Protein 6UUI (pdb70)

F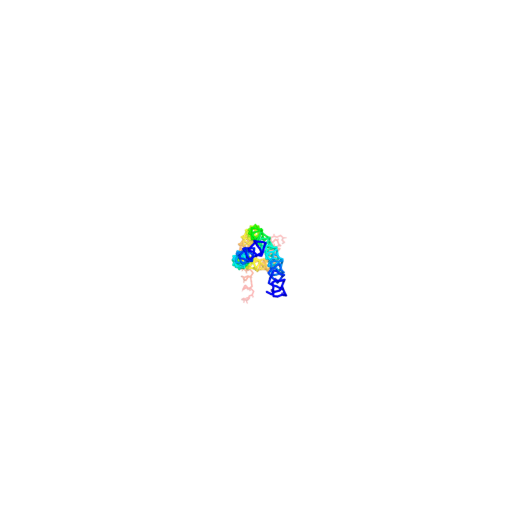oldseek 3Di:
DPVVVVVVVVVVVVVVVVVVVVVVVVVVVVVVVVVVVVVVVVVVVVVVVVVVVVVVVVVVVVVVVVVVVVVVVVVVVVVVVVVVVVVVVVVVVVVVVVVVVVVVVVD/DVVVVVVVVVVVVVVVVVVVVVVVVVVVVVVVVVVVVVVVVVVVVVVVVVVVVVVVVVVVVVVVVVVVVVVVVVVVVVVVVVVVVVVVVVVVVVVVVVVVVVCVVVPD

B-factor: mean 123.82, std 57.28, range [47.26, 423.84]

Sequence (215 aa):
TAGRHGDSVRNSKIEISELNRRVIQRLRSEIDNVKKQISNLQQSISDAEQRGENALKDAKNKLNDLEDALQQAKEDLARRLLRDYQELMNTKLALDLEIATYRTLLEGETEIDNNIEQISSYKSEITELRRNVQALEIELQSQLALKQSLEASLAETEGRYAVQLSQIQAQISALEEQLQQIRAETECQNTEYQQLLDIKIRLENEIQTYRSLLEGE

Radius of gyration: 46.13 Å; Cα contacts (8 Å, |Δi|>4): 96; chains: 2; bounding box: 26×118×119 Å

Solvent-accessible surface area: 15873 Å² total; per-residue (Å²): 136,92,55,186,58,47,100,38,26,133,78,16,96,103,54,21,65,99,26,58,112,36,16,122,165,24,136,68,79,10,62,62,4,104,125,78,12,63,100,30,94,111,48,23,60,49,6,69,104,132,11,93,72,36,20,118,85,12,118,91,112,23,80,100,25,78,94,30,20,93,92,8,86,83,50,29,59,146,21,86,162,69,54,137,99,12,61,101,45,40,94,56,24,42,126,59,54,52,71,112,158,85,131,117,118,70,192,145,136,121,97,95,43,82,98,73,45,64,53,34,148,72,77,15,64,108,24,131,160,44,19,116,59,12,85,114,67,30,124,61,26,65,62,84,40,114,60,25,74,51,40,37,65,124,5,87,34,118,22,60,101,77,47,66,109,12,94,62,76,10,72,59,26,75,110,80,9,112,106,26,123,46,83,21,111,74,41,62,72,79,51,93,93,12,43,82,75,31,77,149,15,67,86,68,26,108,72,138,144,54,95,151,145,49,192

Structure (mmCIF, N/CA/C/O backbone):
data_6UUI
#
_entry.id   6UUI
#
_cell.length_a   100.124
_cell.length_b   100.124
_cell.length_c   224.788
_cell.angle_alpha   90.000
_cell.angle_beta   90.000
_cell.angle_gamma   120.000
#
_symmetry.space_group_name_H-M   'P 61 2 2'
#
loop_
_entity.id
_entity.type
_entity.pdbx_description
1 polymer 'Keratin, type II cytoskeletal 1'
2 polymer 'Keratin, type I cytoskeletal 10'
3 non-polymer 'octyl beta-D-glucopyranoside'
4 non-polymer GLYCEROL
5 water water
#
loop_
_atom_site.group_PDB
_atom_site.id
_atom_site.type_symbol
_atom_site.label_atom_id
_atom_site.label_alt_id
_atom_site.label_comp_id
_atom_site.label_asym_id
_atom_site.label_entity_id
_atom_site.label_seq_id
_atom_site.pdbx_PDB_ins_code
_atom_site.Cartn_x
_atom_site.Cartn_y
_atom_site.Cartn_z
_atom_site.occupancy
_atom_site.B_iso_or_equiv
_atom_site.auth_seq_id
_atom_site.auth_comp_id
_atom_site.auth_asym_id
_atom_site.auth_atom_id
_atom_site.pdbx_PDB_model_num
ATOM 1 N N . THR A 1 14 ? -56.29344 76.57263 312.24667 1.000 200.34402 383 THR C N 1
ATOM 2 C CA . THR A 1 14 ? -57.42720 75.83818 312.79668 1.000 209.63321 383 THR C CA 1
ATOM 3 C C . THR A 1 14 ? -57.13589 74.33751 312.83809 1.000 218.65347 383 THR C C 1
ATOM 4 O O . THR A 1 14 ? -56.71901 73.74197 311.84060 1.000 219.25293 383 THR C O 1
ATOM 14 N N . ALA A 1 15 ? -57.37184 73.73718 314.00522 1.000 230.84116 384 ALA C N 1
ATOM 15 C CA . ALA A 1 15 ? -56.89933 72.38120 314.27486 1.000 239.74959 384 ALA C CA 1
ATOM 16 C C . ALA A 1 15 ? -57.37485 71.39210 313.21616 1.000 252.38812 384 ALA C C 1
ATOM 17 O O . ALA A 1 15 ? -56.56703 70.74795 312.52115 1.000 255.84504 384 ALA C O 1
ATOM 24 N N . GLY A 1 16 ? -58.69333 71.24419 313.09123 1.000 254.44160 385 GLY C N 1
ATOM 25 C CA . GLY A 1 16 ? -59.29112 70.27577 312.19304 1.000 265.00884 385 GLY C CA 1
ATOM 26 C C . GLY A 1 16 ? -58.65078 70.24579 310.81846 1.000 286.00710 385 GLY C C 1
ATOM 27 O O . GLY A 1 16 ? -58.17929 69.19670 310.36302 1.000 286.55389 385 GLY C O 1
ATOM 31 N N . ARG A 1 17 ? -58.61746 71.40620 310.15381 1.000 303.17402 386 ARG C N 1
ATOM 32 C CA . ARG A 1 17 ? -58.06606 71.48499 308.80248 1.000 320.09996 386 ARG C CA 1
ATOM 33 C C . ARG A 1 17 ? -56.64107 70.94398 308.73220 1.000 340.44627 386 ARG C C 1
ATOM 34 O O . ARG A 1 17 ? -56.24793 70.35083 307.71682 1.000 376.44627 386 ARG C O 1
ATOM 55 N N . HIS A 1 18 ? -55.85167 71.14067 309.79060 1.000 304.22990 387 HIS C N 1
ATOM 56 C CA . HIS A 1 18 ? -54.45831 70.70648 309.77725 1.000 291.19513 387 HIS C CA 1
ATOM 57 C C . HIS A 1 18 ? -54.33756 69.20110 309.96764 1.000 292.90324 387 HIS C C 1
ATOM 58 O O . HIS A 1 18 ? -53.65257 68.51840 309.18859 1.000 288.15468 387 HIS C O 1
ATOM 72 N N . GLY A 1 19 ? -54.97425 68.66889 311.01382 1.000 228.77966 388 GLY C N 1
ATOM 73 C CA . GLY A 1 19 ? -55.07594 67.22299 311.12738 1.000 231.38119 388 GLY C CA 1
ATOM 74 C C . GLY A 1 19 ? -55.49837 66.58219 309.81829 1.000 237.07432 388 GLY C C 1
ATOM 75 O O . GLY A 1 19 ? -54.97438 65.53446 309.42194 1.000 224.32948 388 GLY C O 1
ATOM 79 N N . ASP A 1 20 ? -56.43659 67.22515 309.11413 1.000 281.61291 389 ASP C N 1
ATOM 80 C CA . ASP A 1 20 ? -56.92872 66.69731 307.84440 1.000 283.64151 389 ASP C CA 1
ATOM 81 C C . ASP A 1 20 ? -55.85798 66.75187 306.75635 1.000 266.86549 389 ASP C C 1
ATOM 82 O O . ASP A 1 20 ? -55.69346 65.78932 305.99740 1.000 271.64207 389 ASP C O 1
ATOM 91 N N . SER A 1 21 ? -55.13418 67.87138 306.64339 1.000 231.65041 390 SER C N 1
ATOM 92 C CA . SER A 1 21 ? -54.08841 67.96935 305.62531 1.000 206.63616 390 SER C CA 1
ATOM 93 C C . SER A 1 21 ? -53.02100 66.89838 305.83048 1.000 195.51365 390 SER C C 1
ATOM 94 O O . SER A 1 21 ? -52.72754 66.10918 304.91880 1.000 196.13340 390 SER C O 1
ATOM 102 N N . VAL A 1 22 ? -52.41813 66.85819 307.02403 1.000 193.13978 391 VAL C N 1
ATOM 103 C CA . VAL A 1 22 ? -51.40635 65.83562 307.28908 1.000 178.87512 391 VAL C CA 1
ATOM 104 C C . VAL A 1 22 ? -51.96555 64.44976 306.99785 1.000 185.32905 391 VAL C C 1
ATOM 105 O O . VAL A 1 22 ? -51.32030 63.62904 306.32941 1.000 188.94893 391 VAL C O 1
ATOM 118 N N . ARG A 1 23 ? -53.18244 64.17017 307.47357 1.000 196.39065 392 ARG C N 1
ATOM 119 C CA . ARG A 1 23 ? -53.70672 62.81179 307.37373 1.000 202.87562 392 ARG C CA 1
ATOM 120 C C . ARG A 1 23 ? -53.93007 62.40650 305.91930 1.000 177.05188 392 ARG C C 1
ATOM 121 O O . ARG A 1 23 ? -53.47174 61.34146 305.48341 1.000 167.95053 392 ARG C O 1
ATOM 142 N N . ASN A 1 24 ? -54.61971 63.24729 305.14320 1.000 183.29672 393 ASN C N 1
ATOM 143 C CA . ASN A 1 24 ? -54.89606 62.88270 303.75739 1.000 183.47571 393 ASN C CA 1
ATOM 144 C C . ASN A 1 24 ? -53.61545 62.81203 302.93179 1.000 166.09612 393 ASN C C 1
ATOM 145 O O . ASN A 1 24 ? -53.54144 62.03235 301.97330 1.000 156.23502 393 ASN C O 1
ATOM 156 N N . SER A 1 25 ? -52.59822 63.60487 303.27934 1.000 150.73330 394 SER C N 1
ATOM 157 C CA . SER A 1 25 ? -51.31079 63.45701 302.60517 1.000 117.62075 394 SER C CA 1
ATOM 158 C C . SER A 1 25 ? -50.68748 62.09866 302.91270 1.000 132.86151 394 SER C C 1
ATOM 159 O O . SER A 1 25 ? -50.26720 61.37251 302.00060 1.000 123.45598 394 SER C O 1
ATOM 167 N N . LYS A 1 26 ? -50.61178 61.73846 304.19647 1.000 113.21018 395 LYS C N 1
ATOM 168 C CA . LYS A 1 26 ? -50.06898 60.43377 304.56730 1.000 113.55065 395 LYS C CA 1
ATOM 169 C C . LYS A 1 26 ? -50.79010 59.30200 303.84096 1.000 126.37346 395 LYS C C 1
ATOM 170 O O . LYS A 1 26 ? -50.14841 58.38229 303.30784 1.000 102.23015 395 LYS C O 1
ATOM 189 N N . ILE A 1 27 ? -52.12464 59.35601 303.79194 1.000 127.92776 396 ILE C N 1
ATOM 190 C CA . ILE A 1 27 ? -52.87615 58.26514 303.17763 1.000 134.47235 396 ILE C CA 1
ATOM 191 C C . ILE A 1 27 ? -52.64396 58.24522 301.66975 1.000 120.49199 396 ILE C C 1
ATOM 192 O O . ILE A 1 27 ? -52.49875 57.17414 301.06484 1.000 109.69896 396 ILE C O 1
ATOM 208 N N . GLU A 1 28 ? -52.58123 59.42337 301.03849 1.000 118.93014 397 GLU C N 1
ATOM 209 C CA . GLU A 1 28 ? -52.22408 59.47002 299.62376 1.000 115.76131 397 GLU C CA 1
ATOM 210 C C . GLU A 1 28 ? -50.87563 58.80263 299.38241 1.000 110.07631 397 GLU C C 1
ATOM 211 O O . GLU A 1 28 ? -50.68142 58.11658 298.37067 1.000 98.63839 397 GLU C O 1
ATOM 223 N N . ILE A 1 29 ? -49.93091 58.98727 300.30837 1.000 92.36842 398 ILE C N 1
ATOM 224 C CA . ILE A 1 29 ? -48.61040 58.38391 300.16032 1.000 86.92546 398 ILE C CA 1
ATOM 225 C C . ILE A 1 29 ? -48.69770 56.86326 300.25531 1.000 92.80766 398 ILE C C 1
ATOM 226 O O . ILE A 1 29 ? -48.12706 56.14599 299.42383 1.000 85.96316 398 ILE C O 1
ATOM 242 N N . SER A 1 30 ? -49.40033 56.34405 301.26619 1.000 92.42243 399 SER C N 1
ATOM 243 C CA . SER A 1 30 ? -49.61194 54.89793 301.33280 1.000 94.58239 399 SER C CA 1
ATOM 244 C C . SER A 1 30 ? -50.18639 54.37488 300.01976 1.000 95.11492 399 SER C C 1
ATOM 245 O O . SER A 1 30 ? -49.65802 53.42093 299.42157 1.000 112.69803 399 SER C O 1
ATOM 253 N N . GLU A 1 31 ? -51.27270 54.99560 299.55796 1.000 112.75454 400 GLU C N 1
ATOM 254 C CA . GLU A 1 31 ? -51.88508 54.60723 298.29368 1.000 112.24851 400 GLU C CA 1
ATOM 255 C C . GLU A 1 31 ? -50.83598 54.52519 297.19220 1.000 116.93044 400 GLU C C 1
ATOM 256 O O . GLU A 1 31 ? -50.65010 53.47684 296.56799 1.000 101.77159 400 GLU C O 1
ATOM 268 N N . LEU A 1 32 ? -50.11517 55.62412 296.96087 1.000 101.36598 401 LEU C N 1
ATOM 269 C CA . LEU A 1 32 ? -49.12025 55.64118 295.89388 1.000 92.24952 401 LEU C CA 1
ATOM 270 C C . LEU A 1 32 ? -48.11495 54.50460 296.04166 1.000 92.29886 401 LEU C C 1
ATOM 271 O O . LEU A 1 32 ? -47.70986 53.88871 295.04710 1.000 75.54134 401 LEU C O 1
ATOM 287 N N . ASN A 1 33 ? -47.70301 54.20329 297.27579 1.000 88.24252 402 ASN C N 1
ATOM 288 C CA . ASN A 1 33 ? -46.68164 53.17994 297.45831 1.000 79.32458 402 ASN C CA 1
ATOM 289 C C . ASN A 1 33 ? -47.19825 51.79245 297.09575 1.000 90.70551 402 ASN C C 1
ATOM 290 O O . ASN A 1 33 ? -46.43788 50.98194 296.55519 1.000 72.17020 402 ASN C O 1
ATOM 301 N N A ARG A 1 34 ? -48.47317 51.49675 297.38083 0.469 83.49502 403 ARG C N 1
ATOM 302 N N B ARG A 1 34 ? -48.46677 51.49024 297.37358 0.531 83.33681 403 ARG C N 1
ATOM 303 C CA A ARG A 1 34 ? -48.98445 50.17993 296.99957 0.469 93.37118 403 ARG C CA 1
ATOM 304 C CA B ARG A 1 34 ? -48.98544 50.17999 296.99268 0.531 93.95838 403 ARG C CA 1
ATOM 305 C C A ARG A 1 34 ? -49.07259 50.03398 295.47882 0.469 99.92509 403 ARG C C 1
ATOM 306 C C B ARG A 1 34 ? -49.07783 50.03361 295.47792 0.531 100.95318 403 ARG C C 1
ATOM 307 O O A ARG A 1 34 ? -48.78472 48.95782 294.93799 0.469 98.08148 403 ARG C O 1
ATOM 308 O O B ARG A 1 34 ? -48.78877 48.95489 294.94393 0.531 98.76607 403 ARG C O 1
ATOM 347 N N . VAL A 1 35 ? -49.45479 51.10096 294.76799 1.000 95.90539 404 VAL C N 1
ATOM 348 C CA . VAL A 1 35 ? -49.56563 51.00438 293.31170 1.000 81.35728 404 VAL C CA 1
ATOM 349 C C . VAL A 1 35 ? -48.18530 50.93557 292.67235 1.000 88.37357 404 VAL C C 1
ATOM 350 O O . VAL A 1 35 ? -48.01493 50.30909 291.62024 1.000 69.75562 404 VAL C O 1
ATOM 362 N N . ILE A 1 36 ? -47.18417 51.58987 293.26447 1.000 71.49524 405 ILE C N 1
ATOM 363 C CA . ILE A 1 36 ? -45.81593 51.39997 292.78672 1.000 72.33957 405 ILE C CA 1
ATOM 364 C C . ILE A 1 36 ? -45.43041 49.92784 292.87200 1.000 93.84896 405 ILE C C 1
ATOM 365 O O . ILE A 1 36 ? -44.84708 49.36312 291.93518 1.000 63.39206 405 ILE C O 1
ATOM 381 N N . GLN A 1 37 ? -45.76619 49.27666 293.98771 1.000 69.35126 406 GLN C N 1
ATOM 382 C CA . GLN A 1 37 ? -45.44639 47.86264 294.14066 1.000 61.75394 406 GLN C CA 1
ATOM 383 C C . GLN A 1 37 ? -46.18219 47.02629 293.10548 1.000 74.18730 406 GLN C C 1
ATOM 384 O O . GLN A 1 37 ? -45.58841 46.14905 292.46545 1.000 81.57135 406 GLN C O 1
ATOM 398 N N . ARG A 1 38 ? -47.47489 47.29319 292.91590 1.000 64.40151 407 ARG C N 1
ATOM 399 C CA . ARG A 1 38 ? -48.23592 46.56429 291.90722 1.000 88.47072 407 ARG C CA 1
ATOM 400 C C . ARG A 1 38 ? -47.59137 46.70599 290.53160 1.000 87.80294 407 ARG C C 1
ATOM 401 O O . ARG A 1 38 ? -47.37574 45.71344 289.82190 1.000 72.79079 407 ARG C O 1
ATOM 422 N N . LEU A 1 39 ? -47.24602 47.93879 290.15327 1.000 70.72742 408 LEU C N 1
ATOM 423 C CA . LEU A 1 39 ? -46.65695 48.17636 288.84056 1.000 74.39512 408 LEU C CA 1
ATOM 424 C C . LEU A 1 39 ? -45.35001 47.40990 288.68263 1.000 83.14010 408 LEU C C 1
ATOM 425 O O . LEU A 1 39 ? -45.15455 46.69574 287.69415 1.000 68.80929 408 LEU C O 1
ATOM 441 N N . ARG A 1 40 ? -44.43828 47.54585 289.64855 1.000 65.73380 409 ARG C N 1
ATOM 442 C CA . ARG A 1 40 ? -43.17338 46.82016 289.56359 1.000 59.56222 409 ARG C CA 1
ATOM 443 C C . ARG A 1 40 ? -43.40455 45.31916 289.43980 1.000 89.02966 409 ARG C C 1
ATOM 444 O O . ARG A 1 40 ? -42.70407 44.63117 288.68283 1.000 68.34342 409 ARG C O 1
ATOM 465 N N . SER A 1 41 ? -44.39291 44.79255 290.16611 1.000 56.43857 410 SER C N 1
ATOM 466 C CA . SER A 1 41 ? -44.70592 43.37333 290.04754 1.000 65.09020 410 SER C CA 1
ATOM 467 C C . SER A 1 41 ? -45.11981 43.02427 288.62184 1.000 72.32724 410 SER C C 1
ATOM 468 O O . SER A 1 41 ? -44.66933 42.01554 288.06568 1.000 70.08597 410 SER C O 1
ATOM 476 N N . GLU A 1 42 ? -45.95789 43.86029 288.00195 1.000 68.31592 411 GLU C N 1
ATOM 477 C CA . GLU A 1 42 ? -46.44364 43.53030 286.66382 1.000 70.06549 411 GLU C CA 1
ATOM 478 C C . GLU A 1 42 ? -45.33602 43.65676 285.62256 1.000 82.89408 411 GLU C C 1
ATOM 479 O O . GLU A 1 42 ? -45.27334 42.86389 284.67403 1.000 72.70378 411 GLU C O 1
ATOM 491 N N . ILE A 1 43 ? -44.45497 44.64651 285.77721 1.000 55.92713 412 ILE C N 1
ATOM 492 C CA . ILE A 1 43 ? -43.28409 44.73368 284.90887 1.000 64.34672 412 ILE C CA 1
ATOM 493 C C . ILE A 1 43 ? -42.45158 43.46433 285.02757 1.000 97.14336 412 ILE C C 1
ATOM 494 O O . ILE A 1 43 ? -41.97839 42.91468 284.02336 1.000 71.17678 412 ILE C O 1
ATOM 510 N N . ASP A 1 44 ? -42.27020 42.97088 286.25608 1.000 64.08571 413 ASP C N 1
ATOM 511 C CA . ASP A 1 44 ? -41.58887 41.69373 286.44155 1.000 80.86428 413 ASP C CA 1
ATOM 512 C C . ASP A 1 44 ? -42.29407 40.58985 285.65914 1.000 69.09398 413 ASP C C 1
ATOM 513 O O . ASP A 1 44 ? -41.65286 39.82357 284.92684 1.000 79.56055 413 ASP C O 1
ATOM 522 N N . ASN A 1 45 ? -43.62222 40.50710 285.78836 1.000 79.98135 414 ASN C N 1
ATOM 523 C CA . ASN A 1 45 ? -44.39437 39.54892 285.00242 1.000 106.48027 414 ASN C CA 1
ATOM 524 C C . ASN A 1 45 ? -44.00677 39.62090 283.53034 1.000 80.58027 414 ASN C C 1
ATOM 525 O O . ASN A 1 45 ? -43.52596 38.64288 282.94679 1.000 90.65582 414 ASN C O 1
ATOM 536 N N . VAL A 1 46 ? -44.19306 40.79171 282.91835 1.000 89.60408 415 VAL C N 1
ATOM 537 C CA . VAL A 1 46 ? -43.97768 40.92231 281.48077 1.000 76.27928 415 VAL C CA 1
ATOM 538 C C . VAL A 1 46 ? -42.55235 40.53541 281.11190 1.000 89.39509 415 VAL C C 1
ATOM 539 O O . VAL A 1 46 ? -42.30915 39.97324 280.03841 1.000 69.04571 415 VAL C O 1
ATOM 552 N N . LYS A 1 47 ? -41.58703 40.83343 281.98379 1.000 74.79308 416 LYS C N 1
ATOM 553 C CA . LYS A 1 47 ? -40.20925 40.44533 281.69596 1.000 78.31959 416 LYS C CA 1
ATOM 554 C C . LYS A 1 47 ? -40.05814 38.92990 281.67756 1.000 82.76225 416 LYS C C 1
ATOM 555 O O . LYS A 1 47 ? -39.34130 38.37793 280.83226 1.000 69.84890 416 LYS C O 1
ATOM 574 N N . LYS A 1 48 ? -40.72616 38.23565 282.60265 1.000 75.34004 417 LYS C N 1
ATOM 575 C CA . LYS A 1 48 ? -40.67237 36.77680 282.59003 1.000 80.17487 417 LYS C CA 1
ATOM 576 C C . LYS A 1 48 ? -41.34359 36.21514 281.34197 1.000 80.85631 417 LYS C C 1
ATOM 577 O O . LYS A 1 48 ? -40.80613 35.30404 280.69744 1.000 92.33362 417 LYS C O 1
ATOM 596 N N . GLN A 1 49 ? -42.51134 36.75440 280.97802 1.000 84.65640 418 GLN C N 1
ATOM 597 C CA . GLN A 1 49 ? -43.14886 36.35862 279.72527 1.000 83.61901 418 GLN C CA 1
ATOM 598 C C . GLN A 1 49 ? -42.18494 36.52204 278.55728 1.000 85.92718 418 GLN C C 1
ATOM 599 O O . GLN A 1 49 ? -42.01774 35.61065 277.74136 1.000 76.30232 418 GLN C O 1
ATOM 613 N N . ILE A 1 50 ? -41.53847 37.68600 278.46821 1.000 74.61037 419 ILE C N 1
ATOM 614 C CA . ILE A 1 50 ? -40.56449 37.94514 277.40946 1.000 77.70984 419 ILE C CA 1
ATOM 615 C C . ILE A 1 50 ? -39.49943 36.85733 277.38789 1.000 92.36958 419 ILE C C 1
ATOM 616 O O . ILE A 1 50 ? -39.20066 36.27232 276.33968 1.000 83.04398 419 ILE C O 1
ATOM 632 N N . SER A 1 51 ? -38.89671 36.58527 278.54608 1.000 72.05309 420 SER C N 1
ATOM 633 C CA . SER A 1 51 ? -37.89444 35.52856 278.63355 1.000 88.24245 420 SER C CA 1
ATOM 634 C C . SER A 1 51 ? -38.42150 34.23217 278.02281 1.000 72.34590 420 SER C C 1
ATOM 635 O O . SER A 1 51 ? -37.79450 33.64310 277.12826 1.000 92.76835 420 SER C O 1
ATOM 643 N N . ASN A 1 52 ? -39.59846 33.79473 278.47764 1.000 78.85845 421 ASN C N 1
ATOM 644 C CA . ASN A 1 52 ? -40.20923 32.58530 277.93295 1.000 95.18222 421 ASN C CA 1
ATOM 645 C C . ASN A 1 52 ? -40.33666 32.66854 276.41683 1.000 85.28979 421 ASN C C 1
ATOM 646 O O . ASN A 1 52 ? -40.08396 31.69071 275.70700 1.000 80.30890 421 ASN C O 1
ATOM 657 N N . LEU A 1 53 ? -40.73922 33.83129 275.90467 1.000 87.96922 422 LEU C N 1
ATOM 658 C CA . LEU A 1 53 ? -40.93146 33.98767 274.46723 1.000 82.43504 422 LEU C CA 1
ATOM 659 C C . LEU A 1 53 ? -39.62361 33.78617 273.71587 1.000 98.69356 422 LEU C C 1
ATOM 660 O O . LEU A 1 53 ? -39.58303 33.08383 272.70245 1.000 84.39259 422 LEU C O 1
ATOM 676 N N . GLN A 1 54 ? -38.54419 34.40574 274.19114 1.000 77.86219 423 GLN C N 1
ATOM 677 C CA . GLN A 1 54 ? -37.25007 34.2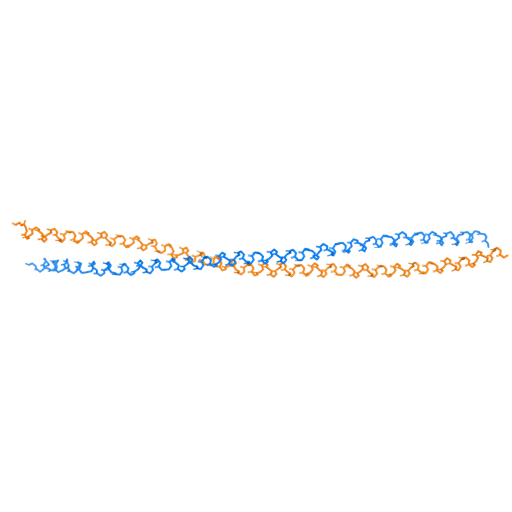2913 273.53913 1.000 97.96598 423 GLN C CA 1
ATOM 678 C C . GLN A 1 54 ? -36.84539 32.75948 273.52212 1.000 96.22381 423 GLN C C 1
ATOM 679 O O . GLN A 1 54 ? -36.44865 32.21534 272.47630 1.000 94.47456 423 GLN C O 1
ATOM 693 N N . GLN A 1 55 ? -36.96343 32.08830 274.67273 1.000 83.70617 424 GLN C N 1
ATOM 694 C CA . GLN A 1 55 ? -36.65569 30.66192 274.70856 1.000 91.00037 424 GLN C CA 1
ATOM 695 C C . GLN A 1 55 ? -37.51096 29.89197 273.70663 1.000 89.21652 424 GLN C C 1
ATOM 696 O O . GLN A 1 55 ? -37.01818 28.98883 273.01959 1.000 87.99545 424 GLN C O 1
ATOM 710 N N . SER A 1 56 ? -38.79356 30.24975 273.59638 1.000 92.67535 425 SER C N 1
ATOM 711 C CA . SER A 1 56 ? -39.68785 29.57026 272.66528 1.000 95.37397 425 SER C CA 1
ATOM 712 C C . SER A 1 56 ? -39.29613 29.83203 271.21685 1.000 94.49623 425 SER C C 1
ATOM 713 O O . SER A 1 56 ? -39.50282 28.97073 270.35493 1.000 90.26117 425 SER C O 1
ATOM 721 N N . ILE A 1 57 ? -38.74197 31.01007 270.92804 1.000 84.73866 426 ILE C N 1
ATOM 722 C CA . ILE A 1 57 ? -38.25528 31.29834 269.58097 1.000 74.58385 426 ILE C CA 1
ATOM 723 C C . ILE A 1 57 ? -37.09880 30.37037 269.24211 1.000 94.91362 426 ILE C C 1
ATOM 724 O O . ILE A 1 57 ? -37.13412 29.63683 268.24525 1.000 90.78278 426 ILE C O 1
ATOM 740 N N . SER A 1 58 ? -36.05936 30.37214 270.08254 1.000 79.09536 427 SER C N 1
ATOM 741 C CA . SER A 1 58 ? -34.92199 29.49889 269.80742 1.000 96.81169 427 SER C CA 1
ATOM 742 C C . SER A 1 58 ? -35.37581 28.04789 269.67242 1.000 79.64597 427 SER C C 1
ATOM 743 O O . SER A 1 58 ? -34.98664 27.34480 268.72653 1.000 87.34714 427 SER C O 1
ATOM 751 N N . ASP A 1 59 ? -36.22981 27.59484 270.59303 1.000 71.49556 428 ASP C N 1
ATOM 752 C CA . ASP A 1 59 ? -36.79187 26.25142 270.50522 1.000 74.29538 428 ASP C CA 1
ATOM 753 C C . ASP A 1 59 ? -37.42623 26.00651 269.14106 1.000 95.16837 428 ASP C C 1
ATOM 754 O O . ASP A 1 59 ? -37.12128 25.01500 268.46756 1.000 92.70872 428 ASP C O 1
ATOM 763 N N . ALA A 1 60 ? -38.32428 26.90088 268.72199 1.000 82.23773 429 ALA C N 1
ATOM 764 C CA . ALA A 1 60 ? -38.98458 26.73535 267.43242 1.000 83.64171 429 ALA C CA 1
ATOM 765 C C . ALA A 1 60 ? -37.96490 26.62624 266.30884 1.000 90.09188 429 ALA C C 1
ATOM 766 O O . ALA A 1 60 ? -38.17024 25.88129 265.34252 1.000 95.50771 429 ALA C O 1
ATOM 773 N N . GLU A 1 61 ? -36.85185 27.35235 266.42279 1.000 77.08239 430 GLU C N 1
ATOM 774 C CA . GLU A 1 61 ? -35.81467 27.27532 265.40032 1.000 82.49525 430 GLU C CA 1
ATOM 775 C C . GLU A 1 61 ? -35.21133 25.87583 265.33802 1.000 94.42105 430 GLU C C 1
ATOM 776 O O . GLU A 1 61 ? -35.17861 25.24837 264.27190 1.000 93.20895 430 GLU C O 1
ATOM 788 N N . GLN A 1 62 ? -34.72871 25.36316 266.47526 1.000 90.14268 431 GLN C N 1
ATOM 789 C CA . GLN A 1 62 ? -34.08742 24.04913 266.44507 1.000 105.93066 431 GLN C CA 1
ATOM 790 C C . GLN A 1 62 ? -35.06597 22.97420 265.98288 1.000 93.81820 431 GLN C C 1
ATOM 791 O O . GLN A 1 62 ? -34.70460 22.09167 265.19154 1.000 92.48004 431 GLN C O 1
ATOM 805 N N . ARG A 1 63 ? -36.32039 23.05487 266.43400 1.000 91.85050 432 ARG C N 1
ATOM 806 C CA . ARG A 1 63 ? -37.33863 22.11444 265.98184 1.000 93.07496 432 ARG C CA 1
ATOM 807 C C . ARG A 1 63 ? -37.49222 22.17524 264.46881 1.000 90.94803 432 ARG C C 1
ATOM 808 O O . ARG A 1 63 ? -37.43075 21.14980 263.77875 1.000 81.48083 432 ARG C O 1
ATOM 829 N N . GLY A 1 64 ? -37.68930 23.38137 263.93424 1.000 78.84206 433 GLY C N 1
ATOM 830 C CA . GLY A 1 64 ? -37.86913 23.51828 262.49811 1.000 76.19545 433 GLY C CA 1
ATOM 831 C C . GLY A 1 64 ? -36.70615 22.94830 261.71511 1.000 89.68120 433 GLY C C 1
ATOM 832 O O . GLY A 1 64 ? -36.89494 22.20215 260.74875 1.000 87.74071 433 GLY C O 1
ATOM 836 N N . GLU A 1 65 ? -35.47840 23.27609 262.12528 1.000 86.36273 434 GLU C N 1
ATOM 837 C CA . GLU A 1 65 ? -34.30531 22.77301 261.41914 1.000 88.81468 434 GLU C CA 1
ATOM 838 C C . GLU A 1 65 ? -34.25559 21.25013 261.43856 1.000 96.17552 434 GLU C C 1
ATOM 839 O O . GLU A 1 65 ? -33.99580 20.61682 260.40659 1.000 86.07220 434 GLU C O 1
ATOM 851 N N . ASN A 1 66 ? -34.49161 20.64047 262.60451 1.000 75.69316 435 ASN C N 1
ATOM 852 C CA . ASN A 1 66 ? -34.54324 19.18251 262.66249 1.000 85.25817 435 ASN C CA 1
ATOM 853 C C . ASN A 1 66 ? -35.57377 18.63252 261.68380 1.000 83.16953 435 ASN C C 1
ATOM 854 O O . ASN A 1 66 ? -35.30891 17.65628 260.96884 1.000 88.03733 435 ASN C O 1
ATOM 865 N N . ALA A 1 67 ? -36.75780 19.24814 261.63703 1.000 80.13455 436 ALA C N 1
ATOM 866 C CA . ALA A 1 67 ? -37.78698 18.79379 260.70893 1.000 87.80132 436 ALA C CA 1
ATOM 867 C C . ALA A 1 67 ? -37.29403 18.86437 259.26735 1.000 86.35694 436 ALA C C 1
ATOM 868 O O . ALA A 1 67 ? -37.42503 17.89795 258.50547 1.000 91.01862 436 ALA C O 1
ATOM 875 N N . LEU A 1 68 ? -36.70961 20.00134 258.87871 1.000 86.70588 437 LEU C N 1
ATOM 876 C CA . LEU A 1 68 ? -36.17980 20.13890 257.52663 1.000 91.17197 437 LEU C CA 1
ATOM 877 C C . LEU A 1 68 ? -35.18591 19.02934 257.21827 1.000 107.99929 437 LEU C C 1
ATOM 878 O O . LEU A 1 68 ? -35.24563 18.40432 256.15608 1.000 89.34270 437 LEU C O 1
ATOM 894 N N . LYS A 1 69 ? -34.25874 18.77106 258.14097 1.000 81.22523 438 LYS C N 1
ATOM 895 C CA . LYS A 1 69 ? -33.24290 17.75325 257.89429 1.000 104.15816 438 LYS C CA 1
ATOM 896 C C . LYS A 1 69 ? -33.88313 16.38349 257.68197 1.000 105.98652 438 LYS C C 1
ATOM 897 O O . LYS A 1 69 ? -33.59283 15.69558 256.69329 1.000 97.40619 438 LYS C O 1
ATOM 916 N N . ASP A 1 70 ? -34.77791 15.98117 258.58860 1.000 82.82409 439 ASP C N 1
ATOM 917 C CA . ASP A 1 70 ? -35.45445 14.69407 258.43751 1.000 84.19010 439 ASP C CA 1
ATOM 918 C C . ASP A 1 70 ? -36.16015 14.59516 257.08835 1.000 84.33642 439 ASP C C 1
ATOM 919 O O . ASP A 1 70 ? -36.02529 13.59349 256.37088 1.000 94.23194 439 ASP C O 1
ATOM 928 N N . ALA A 1 71 ? -36.92167 15.63108 256.72526 1.000 81.24097 440 ALA C N 1
ATOM 929 C CA . ALA A 1 71 ? -37.66426 15.59795 255.46992 1.000 84.28788 440 ALA C CA 1
ATOM 930 C C . ALA A 1 71 ? -36.72395 15.49711 254.27408 1.000 90.01212 440 ALA C C 1
ATOM 931 O O . ALA A 1 71 ? -37.00089 14.76212 253.31910 1.000 92.21249 440 ALA C O 1
ATOM 938 N N . LYS A 1 72 ? -35.60374 16.22498 254.30749 1.000 82.35644 441 LYS C N 1
ATOM 939 C CA . LYS A 1 72 ? -34.64597 16.15888 253.20764 1.000 100.50894 441 LYS C CA 1
ATOM 940 C C . LYS A 1 72 ? -34.06028 14.76167 253.07135 1.000 106.66130 441 LYS C C 1
ATOM 941 O O . LYS A 1 72 ? -33.88778 14.26204 251.95411 1.000 93.99589 441 LYS C O 1
ATOM 960 N N . ASN A 1 73 ? -33.72636 14.11947 254.19374 1.000 94.45261 442 ASN C N 1
ATOM 961 C CA . ASN A 1 73 ? -33.25699 12.73912 254.12422 1.000 89.17979 442 ASN C CA 1
ATOM 962 C C . ASN A 1 73 ? -34.31244 11.84437 253.48028 1.000 100.05079 442 ASN C C 1
ATOM 963 O O . ASN A 1 73 ? -34.01644 11.08360 252.54807 1.000 87.82358 442 ASN C O 1
ATOM 974 N N . LYS A 1 74 ? -35.56153 11.93997 253.95053 1.000 89.92074 443 LYS C N 1
ATOM 975 C CA . LYS A 1 74 ? -36.64063 11.15158 253.35734 1.000 92.51805 443 LYS C CA 1
ATOM 976 C C . LYS A 1 74 ? -36.69690 11.34689 251.84491 1.000 93.08358 443 LYS C C 1
ATOM 977 O O . LYS A 1 74 ? -36.71549 10.37625 251.07525 1.000 87.69957 443 LYS C O 1
ATOM 996 N N . LEU A 1 75 ? -36.71808 12.60676 251.40380 1.000 89.54397 444 LEU C N 1
ATOM 997 C CA . LEU A 1 75 ? -36.78916 12.90158 249.97721 1.000 99.71630 444 LEU C CA 1
ATOM 998 C C . LEU A 1 75 ? -35.61142 12.29255 249.23141 1.000 108.55814 444 LEU C C 1
ATOM 999 O O . LEU A 1 75 ? -35.79054 11.67381 248.18199 1.000 86.11021 444 LEU C O 1
ATOM 1015 N N . ASN A 1 76 ? -34.39578 12.45012 249.75805 1.000 77.12051 445 ASN C N 1
ATOM 1016 C CA . ASN A 1 76 ? -33.22952 11.88743 249.08467 1.000 88.98483 445 ASN C CA 1
ATOM 1017 C C . ASN A 1 76 ? -33.40491 10.38669 248.87985 1.000 101.43388 445 ASN C C 1
ATOM 1018 O O . ASN A 1 76 ? -33.24912 9.86935 247.76165 1.000 82.37500 445 ASN C O 1
ATOM 1029 N N . ASP A 1 77 ? -33.76133 9.67319 249.95204 1.000 78.62585 446 ASP C N 1
ATOM 1030 C CA . ASP A 1 77 ? -34.02369 8.24371 249.82690 1.000 88.61195 446 ASP C CA 1
ATOM 1031 C C . ASP A 1 77 ? -35.05075 7.96840 248.73642 1.000 85.25701 446 ASP C C 1
ATOM 1032 O O . ASP A 1 77 ? -34.90512 7.01646 247.95825 1.000 91.24785 446 ASP C O 1
ATOM 1041 N N . LEU A 1 78 ? -36.08839 8.80583 248.64745 1.000 75.42733 447 LEU C N 1
ATOM 1042 C CA . LEU A 1 78 ? -37.12936 8.58022 247.64970 1.000 86.19833 447 LEU C CA 1
ATOM 1043 C C . LEU A 1 78 ? -36.61427 8.81705 246.23435 1.000 83.61552 447 LEU C C 1
ATOM 1044 O O . LEU A 1 78 ? -36.97270 8.07843 245.31453 1.000 73.61100 447 LEU C O 1
ATOM 1060 N N . GLU A 1 79 ? -35.79937 9.85269 246.02818 1.000 65.40223 448 GLU C N 1
ATOM 1061 C CA . GLU A 1 79 ? -35.19811 10.06398 244.71671 1.000 80.12517 448 GLU C CA 1
ATOM 1062 C C . GLU A 1 79 ? -34.40842 8.83289 244.29168 1.000 85.14487 448 GLU C C 1
ATOM 1063 O O . GLU A 1 79 ? -34.54869 8.34336 243.16258 1.000 70.61891 448 GLU C O 1
ATOM 1075 N N . ASP A 1 80 ? -33.59181 8.29687 245.20381 1.000 66.91120 449 ASP C N 1
ATOM 1076 C CA . ASP A 1 80 ? -32.82388 7.09894 244.87410 1.000 70.59647 449 ASP C CA 1
ATOM 1077 C C . ASP A 1 80 ? -33.74289 5.92618 244.54121 1.000 86.12844 449 ASP C C 1
ATOM 1078 O O . ASP A 1 80 ? -33.49995 5.18916 243.57597 1.000 72.42403 449 ASP C O 1
ATOM 1087 N N . ALA A 1 81 ? -34.80582 5.73833 245.32801 1.000 60.94703 450 ALA C N 1
ATOM 1088 C CA . ALA A 1 81 ? -35.74846 4.66150 245.03783 1.000 71.64920 450 ALA C CA 1
ATOM 1089 C C . ALA A 1 81 ? -36.38021 4.84265 243.66465 1.000 85.14737 450 ALA C C 1
ATOM 1090 O O . ALA A 1 81 ? -36.54040 3.87444 242.91217 1.000 68.15735 450 ALA C O 1
ATOM 1097 N N . LEU A 1 82 ? -36.73688 6.08040 243.31768 1.000 63.68263 451 LEU C N 1
ATOM 1098 C CA . LEU A 1 82 ? -37.31248 6.35603 242.00760 1.000 67.97642 451 LEU C CA 1
ATOM 1099 C C . LEU A 1 82 ? -36.35071 5.94357 240.90607 1.000 70.81358 451 LEU C C 1
ATOM 1100 O O . LEU A 1 82 ? -36.70095 5.15632 240.01610 1.000 68.24819 451 LEU C O 1
ATOM 1116 N N . GLN A 1 83 ? -35.12122 6.45967 240.95920 1.000 64.23783 452 GLN C N 1
ATOM 1117 C CA . GLN A 1 83 ? -34.12677 6.09260 239.96014 1.000 68.29598 452 GLN C CA 1
ATOM 1118 C C . GLN A 1 83 ? -34.02813 4.57768 239.83235 1.000 94.54630 452 GLN C C 1
ATOM 1119 O O . GLN A 1 83 ? -34.02562 4.03604 238.71802 1.000 68.66844 452 GLN C O 1
ATOM 1133 N N . GLN A 1 84 ? -33.99422 3.87263 240.96612 1.000 67.62461 453 GLN C N 1
ATOM 1134 C CA . GLN A 1 84 ? -33.89099 2.41877 240.91369 1.000 69.27051 453 GLN C CA 1
ATOM 1135 C C . GLN A 1 84 ? -35.08422 1.80359 240.18838 1.000 89.38272 453 GLN C C 1
ATOM 1136 O O . GLN A 1 84 ? -34.91450 0.90229 239.35929 1.000 62.24141 453 GLN C O 1
ATOM 1150 N N . ALA A 1 85 ? -36.29945 2.27187 240.49039 1.000 57.08916 454 ALA C N 1
ATOM 1151 C CA . ALA A 1 85 ? -37.48227 1.70379 239.84954 1.000 69.15794 454 ALA C CA 1
ATOM 1152 C C . ALA A 1 85 ? -37.44978 1.93456 238.34695 1.000 75.72325 454 ALA C C 1
ATOM 1153 O O . ALA A 1 85 ? -37.81976 1.04836 237.56386 1.000 56.75476 454 ALA C O 1
ATOM 1160 N N . LYS A 1 86 ? -36.99713 3.11813 237.92601 1.000 55.64693 455 LYS C N 1
ATOM 1161 C CA . LYS A 1 86 ? -36.83603 3.38183 236.50201 1.000 69.50488 455 LYS C CA 1
ATOM 1162 C C . LYS A 1 86 ? -35.87366 2.38377 235.87575 1.000 102.69560 455 LYS C C 1
ATOM 1163 O O . LYS A 1 86 ? -36.16088 1.80867 234.82232 1.000 66.01645 455 LYS C O 1
ATOM 1182 N N . GLU A 1 87 ? -34.72026 2.16358 236.50874 1.000 63.25793 456 GLU C N 1
ATOM 1183 C CA . GLU A 1 87 ? -33.74961 1.23238 235.93871 1.000 60.03954 456 GLU C CA 1
ATOM 1184 C C . GLU A 1 87 ? -34.32944 -0.17547 235.83556 1.000 68.00563 456 GLU C C 1
ATOM 1185 O O . GLU A 1 87 ? -34.16254 -0.85123 234.81028 1.000 62.12738 456 GLU C O 1
ATOM 1197 N N . ASP A 1 88 ? -35.01335 -0.63945 236.88692 1.000 58.14612 457 ASP C N 1
ATOM 1198 C CA . ASP A 1 88 ? -35.73353 -1.90525 236.79175 1.000 68.26244 457 ASP C CA 1
ATOM 1199 C C . ASP A 1 88 ? -36.62188 -1.93543 235.55557 1.000 60.60694 457 ASP C C 1
ATOM 1200 O O . ASP A 1 88 ? -36.58089 -2.89078 234.76921 1.000 57.69061 457 ASP C O 1
ATOM 1209 N N . LEU A 1 89 ? -37.42719 -0.88797 235.36283 1.000 55.12170 458 LEU C N 1
ATOM 1210 C CA . LEU A 1 89 ? -38.35470 -0.87019 234.23878 1.000 66.78984 458 LEU C CA 1
ATOM 1211 C C . LEU A 1 89 ? -37.61967 -0.90339 232.90387 1.000 68.33882 458 LEU C C 1
ATOM 1212 O O . LEU A 1 89 ? -38.03052 -1.61998 231.98843 1.000 60.83184 458 LEU C O 1
ATOM 1228 N N . ALA A 1 90 ? -36.54542 -0.12328 232.76516 1.000 52.68106 459 ALA C N 1
ATOM 1229 C CA . ALA A 1 90 ? -35.79570 -0.10100 231.51371 1.000 65.25289 459 ALA C CA 1
ATOM 1230 C C . ALA A 1 90 ? -35.21453 -1.46929 231.19177 1.000 77.14010 459 ALA C C 1
ATOM 1231 O O . ALA A 1 90 ? -35.35323 -1.96078 230.06351 1.000 57.46108 459 ALA C O 1
ATOM 1238 N N A ARG A 1 91 ? -34.54434 -2.09926 232.16758 0.587 65.74481 460 ARG C N 1
ATOM 1239 N N B ARG A 1 91 ? -34.55213 -2.10708 232.16030 0.413 65.09077 460 ARG C N 1
ATOM 1240 C CA A ARG A 1 91 ? -34.08021 -3.47135 231.98486 0.587 60.57781 460 ARG C CA 1
ATOM 1241 C CA B ARG A 1 91 ? -34.06745 -3.46433 231.93344 0.413 61.15947 460 ARG C CA 1
ATOM 1242 C C A ARG A 1 91 ? -35.21368 -4.35949 231.49465 0.587 57.78048 460 ARG C C 1
ATO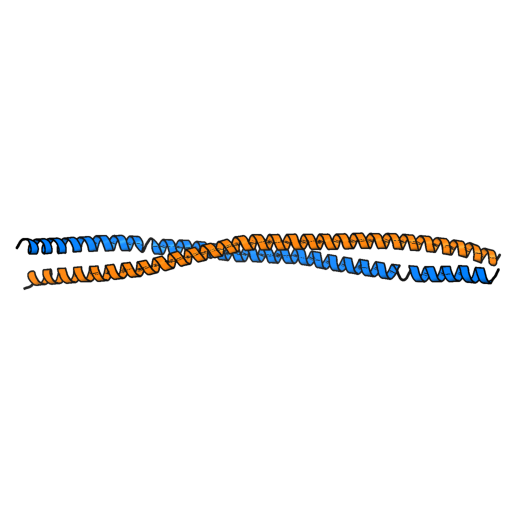M 1243 C C B ARG A 1 91 ? -35.20651 -4.38276 231.50164 0.413 57.70812 460 ARG C C 1
ATOM 1244 O O A ARG A 1 91 ? -35.07030 -5.10004 230.51332 0.587 54.42012 460 ARG C O 1
ATOM 1245 O O B ARG A 1 91 ? -35.06220 -5.16088 230.54686 0.413 54.20986 460 ARG C O 1
ATOM 1284 N N . LEU A 1 92 ? -36.36133 -4.28633 232.17100 1.000 59.74832 461 LEU C N 1
ATOM 1285 C CA . LEU A 1 92 ? -37.50479 -5.09673 231.76772 1.000 54.83552 461 LEU C CA 1
ATOM 1286 C C . LEU A 1 92 ? -37.89645 -4.81515 230.32388 1.000 76.54298 461 LEU C C 1
ATOM 1287 O O . LEU A 1 92 ? -38.20934 -5.74109 229.56720 1.000 60.45395 461 LEU C O 1
ATOM 1302 N N . LEU A 1 93 ? -37.86521 -3.54513 229.91295 1.000 58.24035 462 LEU C N 1
ATOM 1303 C CA . LEU A 1 93 ? -38.31205 -3.20018 228.56920 1.000 62.51770 462 LEU C CA 1
ATOM 1304 C C . LEU A 1 93 ? -37.35556 -3.73793 227.51487 1.000 79.88740 462 LEU C C 1
ATOM 1305 O O . LEU A 1 93 ? -37.79818 -4.25501 226.48239 1.000 56.59688 462 LEU C O 1
ATOM 1321 N N . ARG A 1 94 ? -36.04134 -3.63649 227.74424 1.000 52.60133 463 ARG C N 1
ATOM 1322 C CA . ARG A 1 94 ? -35.12008 -4.19107 226.75620 1.000 74.16662 463 ARG C CA 1
ATOM 1323 C C . ARG A 1 94 ? -35.24363 -5.71040 226.69809 1.000 80.27889 463 ARG C C 1
ATOM 1324 O O . ARG A 1 94 ? -35.22451 -6.30534 225.60788 1.000 59.64020 463 ARG C O 1
ATOM 1345 N N . ASP A 1 95 ? -35.41075 -6.35865 227.85475 1.000 61.86846 464 ASP C N 1
ATOM 1346 C CA . ASP A 1 95 ? -35.68113 -7.79295 227.82314 1.000 59.02797 464 ASP C CA 1
ATOM 1347 C C . ASP A 1 95 ? -36.91177 -8.09602 226.96927 1.000 54.73466 464 ASP C C 1
ATOM 1348 O O . ASP A 1 95 ? -36.89971 -9.02444 226.14590 1.000 61.02140 464 ASP C O 1
ATOM 1357 N N . TYR A 1 96 ? -37.97708 -7.30617 227.13705 1.000 55.31152 465 TYR C N 1
ATOM 1358 C CA . TYR A 1 96 ? -39.19777 -7.52901 226.36856 1.000 49.97485 465 TYR C CA 1
ATOM 1359 C C . TYR A 1 96 ? -38.95322 -7.35377 224.87476 1.000 68.94194 465 TYR C C 1
ATOM 1360 O O . TYR A 1 96 ? -39.47631 -8.12279 224.06183 1.000 53.53235 465 TYR C O 1
ATOM 1378 N N . GLN A 1 97 ? -38.17057 -6.34143 224.49027 1.000 57.66288 466 GLN C N 1
ATOM 1379 C CA . GLN A 1 97 ? -37.85720 -6.14597 223.07672 1.000 60.92824 466 GLN C CA 1
ATOM 1380 C C . GLN A 1 97 ? -37.18853 -7.38869 222.49810 1.000 61.98634 466 GLN C C 1
ATOM 1381 O O . GLN A 1 97 ? -37.61450 -7.91706 221.45974 1.000 68.82642 466 GLN C O 1
ATOM 1395 N N . GLU A 1 98 ? -36.14617 -7.88201 223.17335 1.000 73.50271 467 GLU C N 1
ATOM 1396 C CA . GLU A 1 98 ? -35.48007 -9.10386 222.72605 1.000 74.98212 467 GLU C CA 1
ATOM 1397 C C . GLU A 1 98 ? -36.48816 -10.23631 222.52880 1.000 81.87402 467 GLU C C 1
ATOM 1398 O O . GLU A 1 98 ? -36.62455 -10.81001 221.43128 1.000 67.92191 467 GLU C O 1
ATOM 1410 N N . LEU A 1 99 ? -37.21204 -10.56138 223.60332 1.000 67.83423 468 LEU C N 1
ATOM 1411 C CA . LEU A 1 99 ? -38.19056 -11.64100 223.54614 1.000 78.64490 468 LEU C CA 1
ATOM 1412 C C . LEU A 1 99 ? -39.10914 -11.48123 222.33978 1.000 79.34614 468 LEU C C 1
ATOM 1413 O O . LEU A 1 99 ? -39.35920 -12.43972 221.59473 1.000 69.67828 468 LEU C O 1
ATOM 1429 N N . MET A 1 100 ? -39.59410 -10.25887 222.11740 1.000 66.70731 469 MET C N 1
ATOM 1430 C CA . MET A 1 100 ? -40.53373 -10.01724 221.02808 1.000 79.86419 469 MET C CA 1
ATOM 1431 C C . MET A 1 100 ? -39.89370 -10.32760 219.68660 1.000 71.04818 469 MET C C 1
ATOM 1432 O O . MET A 1 100 ? -40.49731 -10.99641 218.84089 1.000 71.85911 469 MET C O 1
ATOM 1446 N N . ASN A 1 101 ? -38.67481 -9.83769 219.46309 1.000 66.85028 470 ASN C N 1
ATOM 1447 C CA . ASN A 1 101 ? -37.98156 -10.15412 218.21961 1.000 85.28665 470 ASN C CA 1
ATOM 1448 C C . ASN A 1 101 ? -38.01615 -11.65769 217.95551 1.000 98.28729 470 ASN C C 1
ATOM 1449 O O . ASN A 1 101 ? -38.48211 -12.11928 216.89553 1.000 95.38995 470 ASN C O 1
ATOM 1460 N N . THR A 1 102 ? -37.56037 -12.44445 218.93552 1.000 84.64530 471 THR C N 1
ATOM 1461 C CA . THR A 1 102 ? -37.58102 -13.89768 218.77037 1.000 104.04579 471 THR C CA 1
ATOM 1462 C C . THR A 1 102 ? -38.97115 -14.38777 218.34871 1.000 87.04538 471 THR C C 1
ATOM 1463 O O . THR A 1 102 ? -39.13535 -15.09098 217.32958 1.000 95.66643 471 THR C O 1
ATOM 1474 N N . LYS A 1 103 ? -39.99269 -14.00330 219.11714 1.000 80.46010 472 LYS C N 1
ATOM 1475 C CA . LYS A 1 103 ? -41.34051 -14.48678 218.83609 1.000 104.03715 472 LYS C CA 1
ATOM 1476 C C . LYS A 1 103 ? -41.76840 -14.14584 217.41235 1.000 103.14761 472 LYS C C 1
ATOM 1477 O O . LYS A 1 103 ? -42.46765 -14.93231 216.76391 1.000 86.59215 472 LYS C O 1
ATOM 1496 N N . LEU A 1 104 ? -41.35921 -12.98097 216.90848 1.000 76.26388 473 LEU C N 1
ATOM 1497 C CA . LEU A 1 104 ? -41.72981 -12.61092 215.54716 1.000 83.64507 473 LEU C CA 1
ATOM 1498 C C . LEU A 1 104 ? -41.07579 -13.54056 214.53367 1.000 100.77639 473 LEU C C 1
ATOM 1499 O O . LEU A 1 104 ? -41.70495 -13.92226 213.53842 1.000 95.76024 473 LEU C O 1
ATOM 1515 N N . ALA A 1 105 ? -39.81817 -13.92920 214.76709 1.000 70.41864 474 ALA C N 1
ATOM 1516 C CA . ALA A 1 105 ? -39.21630 -14.95248 213.90968 1.000 87.27651 474 ALA C CA 1
ATOM 1517 C C . ALA A 1 105 ? -40.11302 -16.18680 213.81751 1.000 127.22146 474 ALA C C 1
ATOM 1518 O O . ALA A 1 105 ? -40.48130 -16.65700 212.71811 1.000 90.31579 474 ALA C O 1
ATOM 1525 N N . LEU A 1 106 ? -40.48126 -16.73391 214.97792 1.000 82.97162 475 LEU C N 1
ATOM 1526 C CA . LEU A 1 106 ? -41.30066 -17.94282 214.95118 1.000 102.83153 475 LEU C CA 1
ATOM 1527 C C . LEU A 1 106 ? -42.61559 -17.69536 214.20609 1.000 109.65556 475 LEU C C 1
ATOM 1528 O O . LEU A 1 106 ? -43.04316 -18.51275 213.36907 1.000 101.13060 475 LEU C O 1
ATOM 1544 N N . ASP A 1 107 ? -43.25708 -16.55351 214.47880 1.000 78.15888 476 ASP C N 1
ATOM 1545 C CA . ASP A 1 107 ? -44.44698 -16.17346 213.72677 1.000 99.57783 476 ASP C CA 1
ATOM 1546 C C . ASP A 1 107 ? -44.20885 -16.27557 212.22630 1.000 125.21705 476 ASP C C 1
ATOM 1547 O O . ASP A 1 107 ? -45.07026 -16.76594 211.48638 1.000 115.47852 476 ASP C O 1
ATOM 1556 N N . LEU A 1 108 ? -43.03761 -15.83143 211.75803 1.000 99.64597 477 LEU C N 1
ATOM 1557 C CA . LEU A 1 108 ? -42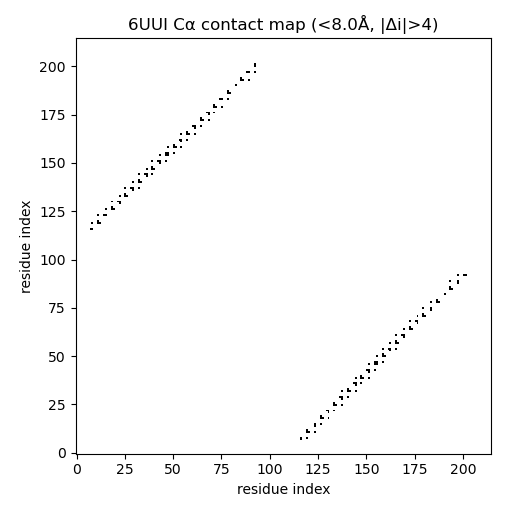.74040 -15.93365 210.33374 1.000 117.76708 477 LEU C CA 1
ATOM 1558 C C . LEU A 1 108 ? -42.87061 -17.37536 209.86865 1.000 116.42329 477 LEU C C 1
ATOM 1559 O O . LEU A 1 108 ? -43.64264 -17.67430 208.94502 1.000 131.52873 477 LEU C O 1
ATOM 1575 N N . GLU A 1 109 ? -42.13873 -18.29650 210.51025 1.000 121.72831 478 GLU C N 1
ATOM 1576 C CA . GLU A 1 109 ? -42.27443 -19.69899 210.09628 1.000 130.93946 478 GLU C CA 1
ATOM 1577 C C . GLU A 1 109 ? -43.74853 -20.09547 209.96623 1.000 125.44307 478 GLU C C 1
ATOM 1578 O O . GLU A 1 109 ? -44.19229 -20.60917 208.91781 1.000 116.87394 478 GLU C O 1
ATOM 1590 N N . ILE A 1 110 ? -44.53234 -19.83288 211.01893 1.000 123.32853 479 ILE C N 1
ATOM 1591 C CA . ILE A 1 110 ? -45.92416 -20.28989 211.02507 1.000 142.56958 479 ILE C CA 1
ATOM 1592 C C . ILE A 1 110 ? -46.67576 -19.72535 209.82514 1.000 124.22793 479 ILE C C 1
ATOM 1593 O O . ILE A 1 110 ? -47.34503 -20.46154 209.08558 1.000 129.26079 479 ILE C O 1
ATOM 1609 N N . ALA A 1 111 ? -46.56604 -18.41153 209.59729 1.000 100.31917 480 ALA C N 1
ATOM 1610 C CA . ALA A 1 111 ? -47.33745 -17.79819 208.52313 1.000 121.52017 480 ALA C CA 1
ATOM 1611 C C . ALA A 1 111 ? -46.94193 -18.35550 207.16229 1.000 128.43891 480 ALA C C 1
ATOM 1612 O O . ALA A 1 111 ? -47.79761 -18.47925 206.27530 1.000 118.16089 480 ALA C O 1
ATOM 1619 N N . THR A 1 112 ? -45.66560 -18.70621 206.97084 1.000 138.18548 481 THR C N 1
ATOM 1620 C CA . THR A 1 112 ? -45.28591 -19.32572 205.70194 1.000 149.43576 481 THR C CA 1
ATOM 1621 C C . THR A 1 112 ? -46.02974 -20.64205 205.50498 1.000 150.99518 481 THR C C 1
ATOM 1622 O O . THR A 1 112 ? -46.61346 -20.88887 204.43756 1.000 153.56582 481 THR C O 1
ATOM 1633 N N . TYR A 1 113 ? -46.03578 -21.50201 206.52899 1.000 149.79529 482 TYR C N 1
ATOM 1634 C CA . TYR A 1 113 ? -46.73971 -22.77707 206.37171 1.000 169.69451 482 TYR C CA 1
ATOM 1635 C C . TYR A 1 113 ? -48.23326 -22.55577 206.11364 1.000 157.81476 482 TYR C C 1
ATOM 1636 O O . TYR A 1 113 ? -48.84577 -23.24250 205.27965 1.000 159.07547 482 TYR C O 1
ATOM 1654 N N . ARG A 1 114 ? -48.83588 -21.59640 206.81769 1.000 141.79103 483 ARG C N 1
ATOM 1655 C CA . ARG A 1 114 ? -50.24787 -21.28304 206.60558 1.000 153.32708 483 ARG C CA 1
ATOM 1656 C C . ARG A 1 114 ? -50.51621 -20.90063 205.15117 1.000 156.71448 483 ARG C C 1
ATOM 1657 O O . ARG A 1 114 ? -51.39241 -21.47932 204.48587 1.000 157.59752 483 ARG C O 1
ATOM 1678 N N . THR A 1 115 ? -49.77446 -19.91049 204.64131 1.000 169.91044 484 THR C N 1
ATOM 1679 C CA . THR A 1 115 ? -49.92647 -19.52079 203.24382 1.000 148.93759 484 THR C CA 1
ATOM 1680 C C . THR A 1 115 ? -49.71921 -20.70642 202.31017 1.000 137.39626 484 THR C C 1
ATOM 1681 O O . THR A 1 115 ? -50.31395 -20.74873 201.22685 1.000 138.51258 484 THR C O 1
ATOM 1692 N N . LEU A 1 116 ? -48.88220 -21.67417 202.69803 1.000 144.57501 485 LEU C N 1
ATOM 1693 C CA . LEU A 1 116 ? -48.79560 -22.90180 201.91251 1.000 157.89291 485 LEU C CA 1
ATOM 1694 C C . LEU A 1 116 ? -50.14427 -23.60863 201.86667 1.000 173.98751 485 LEU C C 1
ATOM 1695 O O . LEU A 1 116 ? -50.61405 -24.00110 200.79218 1.000 182.00794 485 LEU C O 1
ATOM 1711 N N . LEU A 1 117 ? -50.78814 -23.78284 203.02768 1.000 156.53580 486 LEU C N 1
ATOM 1712 C CA . LEU A 1 117 ? -52.07584 -24.47639 203.03167 1.000 166.63642 486 LEU C CA 1
ATOM 1713 C C . LEU A 1 117 ? -53.12337 -23.73211 202.21369 1.000 187.37350 486 LEU C C 1
ATOM 1714 O O . LEU A 1 117 ? -54.05022 -24.35454 201.68072 1.000 184.88630 486 LEU C O 1
ATOM 1730 N N . GLU A 1 118 ? -53.00812 -22.40576 202.11075 1.000 204.44488 487 GLU C N 1
ATOM 1731 C CA . GLU A 1 118 ? -54.03467 -21.63682 201.40601 1.000 215.84681 487 GLU C CA 1
ATOM 1732 C C . GLU A 1 118 ? -54.12777 -22.02723 199.92883 1.000 219.28143 487 GLU C C 1
ATOM 1733 O O . GLU A 1 118 ? -55.21303 -22.35182 199.43165 1.000 232.92140 487 GLU C O 1
ATOM 1745 N N . GLY A 1 119 ? -53.00737 -21.98540 199.20308 1.000 215.72197 488 GLY C N 1
ATOM 1746 C CA . GLY A 1 119 ? -53.07433 -22.19221 197.76213 1.000 216.91013 488 GLY C CA 1
ATOM 1747 C C . GLY A 1 119 ? -53.62031 -23.56032 197.39228 1.000 209.07078 488 GLY C C 1
ATOM 1748 O O . GLY A 1 119 ? -54.40879 -23.69235 196.45273 1.000 206.06717 488 GLY C O 1
ATOM 1752 N N . GLU A 1 120 ? -53.22639 -24.58725 198.14684 1.000 211.29445 489 GLU C N 1
ATOM 1753 C CA . GLU A 1 120 ? -53.63216 -25.98660 197.93796 1.000 202.76234 489 GLU C CA 1
ATOM 1754 C C . GLU A 1 120 ? -54.02582 -26.33781 196.49865 1.000 195.62477 489 GLU C C 1
ATOM 1755 O O . GLU A 1 120 ? -53.86552 -27.48476 196.06358 1.000 186.83975 489 GLU C O 1
ATOM 1767 N N . THR B 2 15 ? -42.99525 77.72071 317.53195 1.000 296.17765 349 THR X N 1
ATOM 1768 C CA . THR B 2 15 ? -42.26830 77.19928 316.37881 1.000 297.99348 349 THR X CA 1
ATOM 1769 C C . THR B 2 15 ? -42.73968 75.79210 316.02364 1.000 305.66182 349 THR X C 1
ATOM 1770 O O . THR B 2 15 ? -42.52930 75.33045 314.90112 1.000 304.05875 349 THR X O 1
ATOM 1780 N N . GLU B 2 16 ? -43.37251 75.11575 316.98534 1.000 314.56956 350 GLU X N 1
ATOM 1781 C CA . GLU B 2 16 ? -43.95217 73.80171 316.72202 1.000 325.19967 350 GLU X CA 1
ATOM 1782 C C . GLU B 2 16 ? -4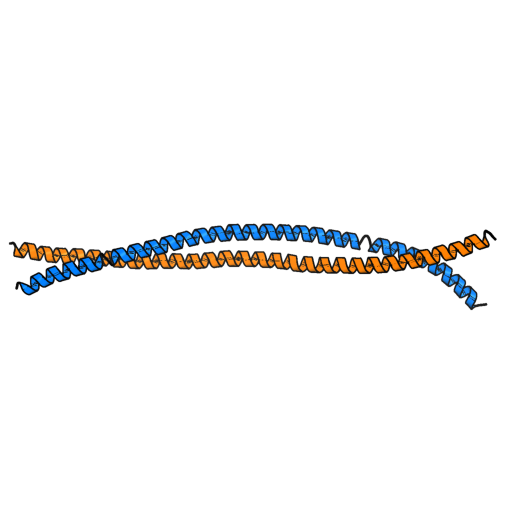4.80398 73.81693 315.45197 1.000 348.40751 350 GLU X C 1
ATOM 1783 O O . GLU B 2 16 ? -44.59267 73.01832 314.52618 1.000 363.72555 350 GLU X O 1
ATOM 1795 N N . ILE B 2 17 ? -45.77954 74.73133 315.39204 1.000 307.32904 351 ILE X N 1
ATOM 1796 C CA . ILE B 2 17 ? -46.66222 74.83480 314.23039 1.000 311.20628 351 ILE X CA 1
ATOM 1797 C C . ILE B 2 17 ? -45.86559 75.05837 312.94628 1.000 352.08699 351 ILE X C 1
ATOM 1798 O O . ILE B 2 17 ? -46.22115 74.52594 311.88488 1.000 385.37635 351 ILE X O 1
ATOM 1814 N N . ASP B 2 18 ? -44.79293 75.85368 313.00865 1.000 353.19643 352 ASP X N 1
ATOM 1815 C CA . ASP B 2 18 ? -43.94207 76.04532 311.83495 1.000 351.46074 352 ASP X CA 1
ATOM 1816 C C . ASP B 2 18 ? -43.29288 74.72943 311.40025 1.000 362.80723 352 ASP X C 1
ATOM 1817 O O . ASP B 2 18 ? -43.24035 74.42301 310.20102 1.000 343.64305 352 ASP X O 1
ATOM 1826 N N . ASN B 2 19 ? -42.78099 73.94732 312.35936 1.000 271.83212 353 ASN X N 1
ATOM 1827 C CA . ASN B 2 19 ? -42.30060 72.59605 312.06375 1.000 276.66609 353 ASN X CA 1
ATOM 1828 C C . ASN B 2 19 ? -43.36229 71.79535 311.31269 1.000 274.89992 353 ASN X C 1
ATOM 1829 O O . AS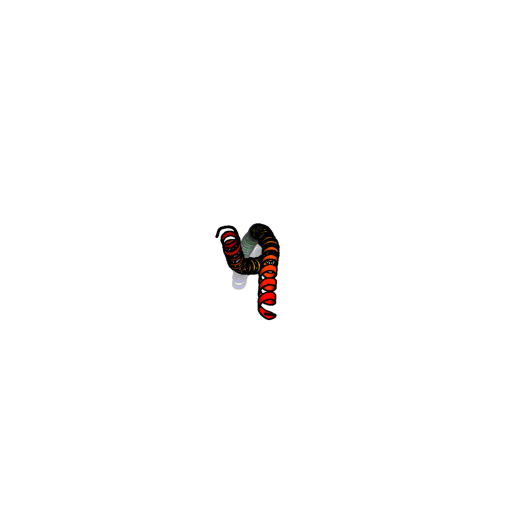N B 2 19 ? -43.06962 71.12725 310.31168 1.000 270.80990 353 ASN X O 1
ATOM 1840 N N . ASN B 2 20 ? -44.60911 71.84182 311.79302 1.000 277.73478 354 ASN X N 1
ATOM 1841 C CA . ASN B 2 20 ? -45.68904 71.14065 311.10086 1.000 268.77630 354 ASN X CA 1
ATOM 1842 C C . ASN B 2 20 ? -45.84709 71.63857 309.66288 1.000 264.07544 354 ASN X C 1
ATOM 1843 O O . ASN B 2 20 ? -45.99100 70.83331 308.73439 1.000 268.47419 354 ASN X O 1
ATOM 1854 N N . ILE B 2 21 ? -45.81535 72.96138 309.45716 1.000 245.04482 355 ILE X N 1
ATOM 1855 C CA . ILE B 2 21 ? -46.02280 73.52688 308.12037 1.000 230.76046 355 ILE X CA 1
ATOM 1856 C C . ILE B 2 21 ? -44.92601 73.06266 307.16711 1.000 225.85977 355 ILE X C 1
ATOM 1857 O O . ILE B 2 21 ? -45.19976 72.50516 306.09244 1.000 225.60671 355 ILE X O 1
ATOM 1873 N N . GLU B 2 22 ? -43.66186 73.29559 307.53588 1.000 226.62847 356 GLU X N 1
ATOM 1874 C CA . GLU B 2 22 ? -42.57566 72.83094 306.68342 1.000 223.92264 356 GLU X CA 1
ATOM 1875 C C . GLU B 2 22 ? -42.68969 71.33206 306.44626 1.000 219.64772 356 GLU X C 1
ATOM 1876 O O . GLU B 2 22 ? -42.29387 70.83549 305.38362 1.000 227.60086 356 GLU X O 1
ATOM 1888 N N . GLN B 2 23 ? -43.24917 70.59950 307.41424 1.000 193.34854 357 GLN X N 1
ATOM 1889 C CA . GLN B 2 23 ? -43.54038 69.18990 307.18511 1.000 174.58708 357 GLN X CA 1
ATOM 1890 C C . GLN B 2 23 ? -44.59977 69.00537 306.10413 1.000 172.79859 357 GLN X C 1
ATOM 1891 O O . GLN B 2 23 ? -44.55800 68.01514 305.36374 1.000 165.96087 357 GLN X O 1
ATOM 1905 N N . ILE B 2 24 ? -45.56021 69.93016 306.00015 1.000 173.75499 358 ILE X N 1
ATOM 1906 C CA . ILE B 2 24 ? -46.55070 69.83684 304.93149 1.000 169.06753 358 ILE X CA 1
ATOM 1907 C C . ILE B 2 24 ? -45.88839 70.06019 303.57698 1.000 156.13602 358 ILE X C 1
ATOM 1908 O O . ILE B 2 24 ? -46.14466 69.31887 302.61837 1.000 152.51845 358 ILE X O 1
ATOM 1924 N N . SER B 2 25 ? -45.02600 71.07907 303.46526 1.000 142.41813 359 SER X N 1
ATOM 1925 C CA . SER B 2 25 ? -44.28230 71.22893 302.21645 1.000 140.56461 359 SER X CA 1
ATOM 1926 C C . SER B 2 25 ? -43.46399 69.97620 301.92281 1.000 128.92149 359 SER X C 1
ATOM 1927 O O . SER B 2 25 ? -43.30928 69.58658 300.75647 1.000 122.23076 359 SER X O 1
ATOM 1935 N N . SER B 2 26 ? -42.96110 69.31629 302.96868 1.000 126.48438 360 SER X N 1
ATOM 1936 C CA . SER B 2 26 ? -42.23169 68.06668 302.77837 1.000 118.05048 360 SER X CA 1
ATOM 1937 C C . SER B 2 26 ? -43.12975 66.99310 302.16744 1.000 126.56014 360 SER X C 1
ATOM 1938 O O . SER B 2 26 ? -42.75375 66.33775 301.18648 1.000 97.07392 360 SER X O 1
ATOM 1946 N N . TYR B 2 27 ? -44.32726 66.80025 302.73240 1.000 128.70087 361 TYR X N 1
ATOM 1947 C CA . TYR B 2 27 ? -45.25199 65.81247 302.18222 1.000 119.95046 361 TYR X CA 1
ATOM 1948 C C . TYR B 2 27 ? -45.60162 66.13291 300.73442 1.000 120.82852 361 TYR X C 1
ATOM 1949 O O . TYR B 2 27 ? -45.64244 65.23335 299.88770 1.000 111.68979 361 TYR X O 1
ATOM 1967 N N . LYS B 2 28 ? -45.87803 67.40464 300.43431 1.000 111.32880 362 LYS X N 1
ATOM 1968 C CA . LYS B 2 28 ? -46.04444 67.83204 299.04903 1.000 111.22132 362 LYS X CA 1
ATOM 1969 C C . LYS B 2 28 ? -44.90623 67.30795 298.18088 1.000 110.91189 362 LYS X C 1
ATOM 1970 O O . LYS B 2 28 ? -45.12880 66.61414 297.17952 1.000 101.33309 362 LYS X O 1
ATOM 1989 N N . SER B 2 29 ? -43.66797 67.63008 298.56417 1.000 103.35555 363 SER X N 1
ATOM 1990 C CA . SER B 2 29 ? -42.51080 67.19618 297.78937 1.000 101.58060 363 SER X CA 1
ATOM 1991 C C . SER B 2 29 ? -42.54321 65.69025 297.54858 1.000 107.63332 363 SER X C 1
ATOM 1992 O O . SER B 2 29 ? -42.46398 65.22375 296.40291 1.000 109.87269 363 SER X O 1
ATOM 2000 N N . GLU B 2 30 ? -42.67734 64.91053 298.62635 1.000 91.74865 364 GLU X N 1
ATOM 2001 C CA . GLU B 2 30 ? -42.64071 63.45800 298.49013 1.000 91.89938 364 GLU X CA 1
ATOM 2002 C C . GLU B 2 30 ? -43.73306 62.96584 297.54977 1.000 88.70209 364 GLU X C 1
ATOM 2003 O O . GLU B 2 30 ? -43.50645 62.05555 296.74633 1.000 77.59600 364 GLU X O 1
ATOM 2015 N N . ILE B 2 31 ? -44.92817 63.55312 297.63947 1.000 86.89044 365 ILE X N 1
ATOM 2016 C CA . ILE B 2 31 ? -46.03478 63.12571 296.78720 1.000 99.75525 365 ILE X CA 1
ATOM 2017 C C . ILE B 2 31 ? -45.70617 63.39230 295.32354 1.000 90.91013 365 ILE X C 1
ATOM 2018 O O . ILE B 2 31 ? -45.91579 62.53665 294.45388 1.000 86.95640 365 ILE X O 1
ATOM 2034 N N . THR B 2 32 ? -45.19243 64.58860 295.02784 1.000 89.24601 366 THR X N 1
ATOM 2035 C CA . THR B 2 32 ? -44.72155 64.86864 293.67556 1.000 93.07379 366 THR X CA 1
ATOM 2036 C C . THR B 2 32 ? -43.76553 63.78068 293.20005 1.000 93.27062 366 THR X C 1
ATOM 2037 O O . THR B 2 32 ? -43.94343 63.20053 292.11902 1.000 82.52312 366 THR X O 1
ATOM 2048 N N . GLU B 2 33 ? -42.74625 63.47880 294.00873 1.000 81.91851 367 GLU X N 1
ATOM 2049 C CA . GLU B 2 33 ? -41.74533 62.50809 293.57989 1.000 87.52660 367 GLU X CA 1
ATOM 2050 C C . GLU B 2 33 ? -42.37868 61.14438 293.31383 1.000 81.09626 367 GLU X C 1
ATOM 2051 O O . GLU B 2 33 ? -42.11331 60.52080 292.27844 1.000 93.98033 367 GLU X O 1
ATOM 2063 N N . LEU B 2 34 ? -43.23487 60.67678 294.22490 1.000 79.24469 368 LEU X N 1
ATOM 2064 C CA . LEU B 2 34 ? -43.87246 59.37714 294.03478 1.000 88.58442 368 LEU X CA 1
ATOM 2065 C C . LEU B 2 34 ? -44.71303 59.36050 292.76672 1.000 101.02646 368 LEU X C 1
ATOM 2066 O O . LEU B 2 34 ? -44.76222 58.34745 292.05924 1.000 70.96182 368 LEU X O 1
ATOM 2082 N N . ARG B 2 35 ? -45.37927 60.47383 292.45778 1.000 88.83375 369 ARG X N 1
ATOM 2083 C CA . ARG B 2 35 ? -46.14790 60.53657 291.22077 1.000 82.18788 369 ARG X CA 1
ATOM 2084 C C . ARG B 2 35 ? -45.23603 60.38807 290.01173 1.000 97.44218 369 ARG X C 1
ATOM 2085 O O . ARG B 2 35 ? -45.51428 59.59233 289.10657 1.000 92.93142 369 ARG X O 1
ATOM 2106 N N . ARG B 2 36 ? -44.12705 61.13305 289.98364 1.000 79.01225 370 ARG X N 1
ATOM 2107 C CA . ARG B 2 36 ? -43.19277 60.99339 288.87008 1.000 78.30626 370 ARG X CA 1
ATOM 2108 C C . ARG B 2 36 ? -42.72390 59.54839 288.72524 1.000 91.93964 370 ARG X C 1
ATOM 2109 O O . ARG B 2 36 ? -42.65507 59.01424 287.60727 1.000 92.37736 370 ARG X O 1
ATOM 2130 N N . ASN B 2 37 ? -42.41610 58.88920 289.84705 1.000 69.90760 371 ASN X N 1
ATOM 2131 C CA . ASN B 2 37 ? -42.03988 57.47946 289.79730 1.000 95.22872 371 ASN X CA 1
ATOM 2132 C C . ASN B 2 37 ? -43.14371 56.64160 289.16339 1.000 100.53006 371 ASN X C 1
ATOM 2133 O O . ASN B 2 37 ? -42.87458 55.77484 288.32224 1.000 68.11172 371 ASN X O 1
ATOM 2144 N N . VAL B 2 38 ? -44.39947 56.89328 289.54541 1.000 64.47701 372 VAL X N 1
ATOM 2145 C CA . VAL B 2 38 ? -45.51206 56.12750 288.98974 1.000 82.31164 372 VAL X CA 1
ATOM 2146 C C . VAL B 2 38 ? -45.60061 56.32317 287.48028 1.000 89.50899 372 VAL X C 1
ATOM 2147 O O . VAL B 2 38 ? -45.76436 55.35475 286.73016 1.000 77.49230 372 VAL X O 1
ATOM 2160 N N . GLN B 2 39 ? -45.50024 57.56791 287.00879 1.000 81.92845 373 GLN X N 1
ATOM 2161 C CA . GLN B 2 39 ? -45.49452 57.80346 285.56751 1.000 81.60039 373 GLN X CA 1
ATOM 2162 C C . GLN B 2 39 ? -44.40193 56.98646 284.89135 1.000 91.51954 373 GLN X C 1
ATOM 2163 O O . GLN B 2 39 ? -44.66379 56.23212 283.94393 1.000 81.38082 373 GLN X O 1
ATOM 2177 N N . ALA B 2 40 ? -43.16437 57.11704 285.37863 1.000 63.57425 374 ALA X N 1
ATOM 2178 C CA . ALA B 2 40 ? -42.05682 56.36343 284.80100 1.000 66.44841 374 ALA X CA 1
ATOM 2179 C C . ALA B 2 40 ? -42.36847 54.87456 284.73337 1.000 79.79436 374 ALA X C 1
ATOM 2180 O O . ALA B 2 40 ? -42.06996 54.21153 283.73289 1.000 75.18826 374 ALA X O 1
ATOM 2187 N N . LEU B 2 41 ? -42.97831 54.33172 285.78822 1.000 69.11544 375 LEU X N 1
ATOM 2188 C CA . LEU B 2 41 ? -43.23995 52.89856 285.82743 1.000 76.61052 375 LEU X CA 1
ATOM 2189 C C . LEU B 2 41 ? -44.34695 52.50097 284.86179 1.000 73.82663 375 LEU X C 1
ATOM 2190 O O . LEU B 2 41 ? -44.26156 51.44067 284.23577 1.000 67.89141 375 LEU X O 1
ATOM 2206 N N . GLU B 2 42 ? -45.38665 53.32842 284.72507 1.000 60.92820 376 GLU X N 1
ATOM 2207 C CA . GLU B 2 42 ? -46.41382 53.07275 283.72053 1.000 94.78053 376 GLU X CA 1
ATOM 2208 C C . GLU B 2 42 ? -45.80241 53.02978 282.32675 1.000 77.55605 376 GLU X C 1
ATOM 2209 O O . GLU B 2 42 ? -46.07554 52.11454 281.53980 1.000 83.48547 376 GLU X O 1
ATOM 2221 N N . ILE B 2 43 ? -44.95779 54.01315 282.00690 1.000 93.50022 377 ILE X N 1
ATOM 2222 C CA . ILE B 2 43 ? -44.30260 54.02720 280.70249 1.000 71.94737 377 ILE X CA 1
ATOM 2223 C C . ILE B 2 43 ? -43.48071 52.75881 280.51291 1.000 77.79205 377 ILE X C 1
ATOM 2224 O O . ILE B 2 43 ? -43.59372 52.07072 279.49292 1.000 82.99745 377 ILE X O 1
ATOM 2240 N N . GLU B 2 44 ? -42.64558 52.42382 281.49879 1.000 57.35283 378 GLU X N 1
ATOM 2241 C CA . GLU B 2 44 ? -41.83706 51.21402 281.39304 1.000 57.18424 378 GLU X CA 1
ATOM 2242 C C . GLU B 2 44 ? -42.71272 49.98967 281.15473 1.000 69.31824 378 GLU X C 1
ATOM 2243 O O . GLU B 2 44 ? -42.35043 49.10186 280.37459 1.000 69.41414 378 GLU X O 1
ATOM 2255 N N . LEU B 2 45 ? -43.87807 49.93167 281.80412 1.000 66.84821 379 LEU X N 1
ATOM 2256 C CA . LEU B 2 45 ? -44.78322 48.80573 281.59907 1.000 80.03499 379 LEU X CA 1
ATOM 2257 C C . LEU B 2 45 ? -45.26786 48.76773 280.15836 1.000 89.93229 379 LEU X C 1
ATOM 2258 O O . LEU B 2 45 ? -45.23157 47.71740 279.50620 1.000 67.95093 379 LEU X O 1
ATOM 2274 N N . GLN B 2 46 ? -45.72427 49.91345 279.64445 1.000 84.10338 380 GLN X N 1
ATOM 2275 C CA . GLN B 2 46 ? -46.04347 50.01905 278.22506 1.000 78.76516 380 GLN X CA 1
ATOM 2276 C C . GLN B 2 46 ? -44.92584 49.41805 277.38273 1.000 99.29341 380 GLN X C 1
ATOM 2277 O O . GLN B 2 46 ? -45.13189 48.44426 276.65382 1.000 84.92540 380 GLN X O 1
ATOM 2291 N N . SER B 2 47 ? -43.71738 49.97204 277.50816 1.000 71.84876 381 SER X N 1
ATOM 2292 C CA . SER B 2 47 ? -42.60304 49.54693 276.66916 1.000 81.25174 381 SER X CA 1
ATOM 2293 C C . SER B 2 47 ? -42.39778 48.03790 276.74353 1.000 83.85299 381 SER X C 1
ATOM 2294 O O . SER B 2 47 ? -42.27053 47.36284 275.71501 1.000 92.92263 381 SER X O 1
ATOM 2302 N N . GLN B 2 48 ? -42.39523 47.48540 277.95876 1.000 62.18882 382 GLN X N 1
ATOM 2303 C CA . GLN B 2 48 ? -42.18868 46.04848 278.11268 1.000 74.57723 382 GLN X CA 1
ATOM 2304 C C . GLN B 2 48 ? -43.27937 45.25494 277.40125 1.000 99.85138 382 GLN X C 1
ATOM 2305 O O . GLN B 2 48 ? -42.98980 44.26996 276.71156 1.000 70.66077 382 GLN X O 1
ATOM 2319 N N . LEU B 2 49 ? -44.53887 45.67032 277.55145 1.000 73.91292 383 LEU X N 1
ATOM 2320 C CA . LEU B 2 49 ? -45.62715 44.99062 276.85575 1.000 85.09430 383 LEU X CA 1
ATOM 2321 C C . LEU B 2 49 ? -45.41471 45.04407 275.34730 1.000 95.26930 383 LEU X C 1
ATOM 2322 O O . LEU B 2 49 ? -45.51891 44.02312 274.65593 1.000 90.25507 383 LEU X O 1
ATOM 2338 N N . ALA B 2 50 ? -45.11217 46.23317 274.82273 1.000 89.96509 384 ALA X N 1
ATOM 2339 C CA . ALA B 2 50 ? -44.73078 46.37056 273.42150 1.000 88.08260 384 ALA X CA 1
ATOM 2340 C C . ALA B 2 50 ? -43.75326 45.27618 273.02365 1.000 117.40201 384 ALA X C 1
ATOM 2341 O O . ALA B 2 50 ? -44.01264 44.47959 272.11320 1.000 76.39416 384 ALA X O 1
ATOM 2348 N N . LEU B 2 51 ? -42.61414 45.22419 273.71510 1.000 63.25004 385 LEU X N 1
ATOM 2349 C CA . LEU B 2 51 ? -41.59212 44.24466 273.37117 1.000 80.01337 385 LEU X CA 1
ATOM 2350 C C . LEU B 2 51 ? -42.16563 42.83427 273.36917 1.000 95.12798 385 LEU X C 1
ATOM 2351 O O . LEU B 2 51 ? -41.91880 42.05855 272.43845 1.000 92.38929 385 LEU X O 1
ATOM 2367 N N . LYS B 2 52 ? -42.94591 42.48794 274.39530 1.000 73.43600 386 LYS X N 1
ATOM 2368 C CA . LYS B 2 52 ? -43.56522 41.16745 274.43752 1.000 94.60079 386 LYS X CA 1
ATOM 2369 C C . LYS B 2 52 ? -44.34120 40.89050 273.16088 1.000 84.69370 386 LYS X C 1
ATOM 2370 O O . LYS B 2 52 ? -44.22297 39.80912 272.57138 1.000 74.44465 386 LYS X O 1
ATOM 2389 N N . GLN B 2 53 ? -45.13530 41.86304 272.71593 1.000 77.52933 387 GLN X N 1
ATOM 2390 C CA . GLN B 2 53 ? -45.96275 41.66487 271.53428 1.000 83.68210 387 GLN X CA 1
ATOM 2391 C C . GLN B 2 53 ? -45.10675 41.48660 270.28676 1.000 97.63235 387 GLN X C 1
ATOM 2392 O O . GLN B 2 53 ? -45.36871 40.59432 269.46930 1.000 93.48335 387 GLN X O 1
ATOM 2406 N N . SER B 2 54 ? -44.07129 42.31433 270.12626 1.000 89.88101 388 SER X N 1
ATOM 2407 C CA . SER B 2 54 ? -43.20323 42.16610 268.96251 1.000 92.17542 388 SER X CA 1
ATOM 2408 C C . SER B 2 54 ? -42.48977 40.82080 268.97442 1.000 96.07745 388 SER X C 1
ATOM 2409 O O . SER B 2 54 ? -42.17176 40.27839 267.90970 1.000 91.22366 388 SER X O 1
ATOM 2417 N N . LEU B 2 55 ? -42.23188 40.26326 270.16048 1.000 89.03711 389 LEU X N 1
ATOM 2418 C CA . LEU B 2 55 ? -41.64240 38.93134 270.22250 1.000 80.74347 389 LEU X CA 1
ATOM 2419 C C . LEU B 2 55 ? -42.66647 37.86028 269.88389 1.000 92.37169 389 LEU X C 1
ATOM 2420 O O . LEU B 2 55 ? -42.31132 36.83932 269.28700 1.000 86.17425 389 LEU X O 1
ATOM 2436 N N . GLU B 2 56 ? -43.93399 38.06251 270.25052 1.000 80.84090 390 GLU X N 1
ATOM 2437 C CA . GLU B 2 56 ? -44.97379 37.17566 269.74356 1.000 97.03177 390 GLU X CA 1
ATOM 2438 C C . GLU B 2 56 ? -44.97824 37.19196 268.22094 1.000 87.08216 390 GLU X C 1
ATOM 2439 O O . GLU B 2 56 ? -45.04274 36.13524 267.57445 1.000 89.16784 390 GLU X O 1
ATOM 2451 N N . ALA B 2 57 ? -44.85229 38.38286 267.63173 1.000 102.50025 391 ALA X N 1
ATOM 2452 C CA . ALA B 2 57 ? -44.76323 38.48668 266.18091 1.000 82.54698 391 ALA X CA 1
ATOM 2453 C C . ALA B 2 57 ? -43.57387 37.69419 265.65187 1.000 105.23817 391 ALA X C 1
ATOM 2454 O O . ALA B 2 57 ? -43.72103 36.86232 264.75087 1.000 96.52654 391 ALA X O 1
ATOM 2461 N N . SER B 2 58 ? -42.38421 37.92722 266.21435 1.000 75.98039 392 SER X N 1
ATOM 2462 C CA . SER B 2 58 ? -41.19225 37.22631 265.74491 1.000 92.86862 392 SER X CA 1
ATOM 2463 C C . SER B 2 58 ? -41.36663 35.71467 265.82949 1.000 99.57807 392 SER X C 1
ATOM 2464 O O . SER B 2 58 ? -40.95331 34.98254 264.92218 1.000 94.03241 392 SER X O 1
ATOM 2472 N N . LEU B 2 59 ? -41.96994 35.22669 266.91497 1.000 71.97623 393 LEU X N 1
ATOM 2473 C CA . LEU B 2 59 ? -42.23276 33.79585 267.03089 1.000 97.82697 393 LEU X CA 1
ATOM 2474 C C . LEU B 2 59 ? -43.13617 33.31343 265.90586 1.000 87.86635 393 LEU X C 1
ATOM 2475 O O . LEU B 2 59 ? -42.86890 32.27502 265.28650 1.000 95.21303 393 LEU X O 1
ATOM 2491 N N . ALA B 2 60 ? -44.20769 34.05967 265.61774 1.000 80.58272 394 ALA X N 1
ATOM 2492 C CA . ALA B 2 60 ? -45.09925 33.66597 264.53200 1.000 84.01230 394 ALA X CA 1
ATOM 2493 C C . ALA B 2 60 ? -44.35596 33.62669 263.20076 1.000 90.71753 394 ALA X C 1
ATOM 2494 O O . ALA B 2 60 ? -44.54727 32.70376 262.40119 1.000 93.04416 394 ALA X O 1
ATOM 2501 N N . GLU B 2 61 ? -43.50151 34.62076 262.94706 1.000 93.68317 395 GLU X N 1
ATOM 2502 C CA . GLU B 2 61 ? -42.66806 34.61791 261.74854 1.000 86.46963 395 GLU X CA 1
ATOM 2503 C C . GLU B 2 61 ? -41.84011 33.34337 261.66338 1.000 102.13799 395 GLU X C 1
ATOM 2504 O O . GLU B 2 61 ? -41.94937 32.57362 260.70321 1.000 87.52394 395 GLU X O 1
ATOM 2516 N N . THR B 2 62 ? -40.99602 33.11273 262.67131 1.000 70.58189 396 THR X N 1
ATOM 2517 C CA . THR B 2 62 ? -40.16060 31.91565 262.70347 1.000 91.51558 396 THR X CA 1
ATOM 2518 C C . THR B 2 62 ? -40.97998 30.66707 262.38055 1.000 91.94907 396 THR X C 1
ATOM 2519 O O . THR B 2 62 ? -40.72002 29.96568 261.38976 1.000 89.29823 396 THR X O 1
ATOM 2530 N N . GLU B 2 63 ? -42.00974 30.40415 263.18863 1.000 80.34532 397 GLU X N 1
ATOM 2531 C CA . GLU B 2 63 ? -42.78636 29.17882 263.02832 1.000 94.16834 397 GLU X CA 1
ATOM 2532 C C . GLU B 2 63 ? -43.40177 29.07988 261.63691 1.000 95.11620 397 GLU X C 1
ATOM 2533 O O . GLU B 2 63 ? -43.35681 28.01707 261.00668 1.000 94.88690 397 GLU X O 1
ATOM 2545 N N . GLY B 2 64 ? -43.97972 30.17297 261.13832 1.000 84.56906 398 GLY X N 1
ATOM 2546 C CA . GLY B 2 64 ? -44.59906 30.12961 259.82326 1.000 84.14148 398 GLY X CA 1
ATOM 2547 C C . GLY B 2 64 ? -43.60102 29.81161 258.72509 1.000 112.50546 398 GLY X C 1
ATOM 2548 O O . GLY B 2 64 ? -43.85442 28.96987 257.86349 1.000 99.20249 398 GLY X O 1
ATOM 2552 N N . ARG B 2 65 ? -42.44989 30.48478 258.74688 1.000 92.40442 399 ARG X N 1
ATOM 2553 C CA . ARG B 2 65 ? -41.41606 30.23755 257.74437 1.000 105.66169 399 ARG X CA 1
ATOM 2554 C C . ARG B 2 65 ? -40.99502 28.77456 257.73979 1.000 98.90518 399 ARG X C 1
ATOM 2555 O O . ARG B 2 65 ? -40.96131 28.12103 256.68297 1.000 93.43234 399 ARG X O 1
ATOM 2576 N N . TYR B 2 66 ? -40.69089 28.22867 258.91965 1.000 80.17790 400 TYR X N 1
ATOM 2577 C CA . TYR B 2 66 ? -40.28690 26.82918 258.97520 1.000 83.39570 400 TYR X CA 1
ATOM 2578 C C . TYR B 2 66 ? -41.40115 25.92147 258.47050 1.000 87.77829 400 TYR X C 1
ATOM 2579 O O . TYR B 2 66 ? -41.15006 24.99414 257.68958 1.000 91.01499 400 TYR X O 1
ATOM 2597 N N . ALA B 2 67 ? -42.64374 26.19131 258.87766 1.000 80.62551 401 ALA X N 1
ATOM 2598 C CA . ALA B 2 67 ? -43.75805 25.36006 258.43696 1.000 84.44901 401 ALA X CA 1
ATOM 2599 C C . ALA B 2 67 ? -43.90184 25.39647 256.92102 1.000 131.66781 401 ALA X C 1
ATOM 2600 O O . ALA B 2 67 ? -44.21382 24.37497 256.29668 1.000 80.53206 401 ALA X O 1
ATOM 2607 N N . VAL B 2 68 ? -43.67164 26.55977 256.30612 1.000 92.52640 402 VAL X N 1
ATOM 2608 C CA . VAL B 2 68 ? -43.75588 26.64968 254.85163 1.000 84.60524 402 VAL X CA 1
ATOM 2609 C C . VAL B 2 68 ? -42.68632 25.77374 254.21571 1.000 121.37226 402 VAL X C 1
ATOM 2610 O O . VAL B 2 68 ? -42.99470 24.85454 253.45092 1.000 93.21930 402 VAL X O 1
ATOM 2623 N N . GLN B 2 69 ? -41.41323 26.02973 254.53730 1.000 87.49784 403 GLN X N 1
ATOM 2624 C CA . GLN B 2 69 ? -40.34658 25.24818 253.91310 1.000 105.48937 403 GLN X CA 1
ATOM 2625 C C . GLN B 2 69 ? -40.60585 23.74927 254.06883 1.000 101.29868 403 GLN X C 1
ATOM 2626 O O . GLN B 2 69 ? -40.48875 22.97472 253.10214 1.000 108.39967 403 GLN X O 1
ATOM 2640 N N . LEU B 2 70 ? -41.00643 23.33108 255.27314 1.000 87.46096 404 LEU X N 1
ATOM 2641 C CA . LEU B 2 70 ? -41.41546 21.94611 255.48043 1.000 102.89613 404 LEU X CA 1
ATOM 2642 C C . LEU B 2 70 ? -42.53229 21.54606 254.52309 1.000 101.91133 404 LEU X C 1
ATOM 2643 O O . LEU B 2 70 ? -42.55994 20.41193 254.03714 1.000 95.72232 404 LEU X O 1
ATOM 2659 N N . SER B 2 71 ? -43.47485 22.45316 254.25735 1.000 90.83897 405 SER X N 1
ATOM 2660 C CA . SER B 2 71 ? -44.59943 22.10560 253.39307 1.000 92.79275 405 SER X CA 1
ATOM 2661 C C . SER B 2 71 ? -44.14513 21.91852 251.95095 1.000 117.32424 405 SER X C 1
ATOM 2662 O O . SER B 2 71 ? -44.60835 21.00160 251.26670 1.000 117.04738 405 SER X O 1
ATOM 2670 N N . GLN B 2 72 ? -43.25169 22.78634 251.47024 1.000 106.40589 406 GLN X N 1
ATOM 2671 C CA . GLN B 2 72 ? -42.63944 22.59097 250.15947 1.000 102.34311 406 GLN X CA 1
ATOM 2672 C C . GLN B 2 72 ? -42.01679 21.20569 250.05284 1.000 125.50742 406 GLN X C 1
ATOM 2673 O O . GLN B 2 72 ? -42.33133 20.43136 249.13443 1.000 97.58916 406 GLN X O 1
ATOM 2687 N N . ILE B 2 73 ? -41.12901 20.86880 250.98959 1.000 93.26488 407 ILE X N 1
ATOM 2688 C CA . ILE B 2 73 ? -40.46094 19.57320 250.90802 1.000 99.06218 407 ILE X CA 1
ATOM 2689 C C . ILE B 2 73 ? -41.49085 18.44627 250.93983 1.000 112.29526 407 ILE X C 1
ATOM 2690 O O . ILE B 2 73 ? -41.45940 17.53014 250.11018 1.000 100.17993 407 ILE X O 1
ATOM 2706 N N . GLN B 2 74 ? -42.44252 18.51918 251.87503 1.000 88.90222 408 GLN X N 1
ATOM 2707 C CA . GLN B 2 74 ? -43.48539 17.49937 251.96210 1.000 105.15984 408 GLN X CA 1
ATOM 2708 C C . GLN B 2 74 ? -44.22887 17.35280 250.64063 1.000 102.88189 408 GLN X C 1
ATOM 2709 O O . GLN B 2 74 ? -44.59546 16.23987 250.24888 1.000 100.07487 408 GLN X O 1
ATOM 2723 N N . ALA B 2 75 ? -44.47556 18.46509 249.94604 1.000 85.54496 409 ALA X N 1
ATOM 2724 C CA . ALA B 2 75 ? -45.07641 18.38922 248.62080 1.000 87.83433 409 ALA X CA 1
ATOM 2725 C C . ALA B 2 75 ? -44.18622 17.59494 247.67677 1.000 106.98117 409 ALA X C 1
ATOM 2726 O O . ALA B 2 75 ? -44.66957 16.75704 246.90453 1.000 98.92846 409 ALA X O 1
ATOM 2733 N N . GLN B 2 76 ? -42.87212 17.83168 247.73670 1.000 98.94332 410 GLN X N 1
ATOM 2734 C CA . GLN B 2 76 ? -41.95728 17.04323 246.91615 1.000 94.48260 410 GLN X CA 1
ATOM 2735 C C . GLN B 2 76 ? -42.08552 15.55488 247.22955 1.000 93.35590 410 GLN X C 1
ATOM 2736 O O . GLN B 2 76 ? -42.16227 14.72176 246.32031 1.000 88.60484 410 GLN X O 1
ATOM 2750 N N . ILE B 2 77 ? -42.11167 15.20222 248.51791 1.000 93.83750 411 ILE X N 1
ATOM 2751 C CA . ILE B 2 77 ? -42.26271 13.80176 248.90816 1.000 96.73376 411 ILE X CA 1
ATOM 2752 C C . ILE B 2 77 ? -43.56484 13.23402 248.35822 1.000 106.86797 411 ILE X C 1
ATOM 2753 O O . ILE B 2 77 ? -43.61861 12.07907 247.92008 1.000 104.10774 411 ILE X O 1
ATOM 2769 N N . SER B 2 78 ? -44.63740 14.02896 248.38789 1.000 92.19912 412 SER X N 1
ATOM 2770 C CA . SER B 2 78 ? -45.92342 13.56391 247.87780 1.000 112.01169 412 SER X CA 1
ATOM 2771 C C . SER B 2 78 ? -45.83390 13.25113 246.38964 1.000 91.50526 412 SER X C 1
ATOM 2772 O O . SER B 2 78 ? -46.17614 12.14445 245.95343 1.000 83.92741 412 SER X O 1
ATOM 2780 N N . ALA B 2 79 ? -45.36568 14.21691 245.59275 1.000 99.74871 413 ALA X N 1
ATOM 2781 C CA . ALA B 2 79 ? -45.22046 13.98875 244.15786 1.000 80.54196 413 ALA X CA 1
ATOM 2782 C C . ALA B 2 79 ? -44.35271 12.76590 243.87998 1.000 90.55044 413 ALA X C 1
ATOM 2783 O O . ALA B 2 79 ? -44.73528 11.87893 243.10879 1.000 82.84800 413 ALA X O 1
ATOM 2790 N N . LEU B 2 80 ? -43.17466 12.70384 244.50270 1.000 78.31719 414 LEU X N 1
ATOM 2791 C CA . LEU B 2 80 ? -42.26115 11.59448 244.25449 1.000 80.60802 414 LEU X CA 1
ATOM 2792 C C . LEU B 2 80 ? -42.91433 10.25866 244.58458 1.000 93.78812 414 LEU X C 1
ATOM 2793 O O . LEU B 2 80 ? -42.92648 9.34593 243.75963 1.000 98.72388 414 LEU X O 1
ATOM 2809 N N . GLU B 2 81 ? -43.46029 10.12492 245.79357 1.000 77.40692 415 GLU X N 1
ATOM 2810 C CA . GLU B 2 81 ? -44.17267 8.89917 246.14170 1.000 97.93146 415 GLU X CA 1
ATOM 2811 C C . GLU B 2 81 ? -45.21164 8.55355 245.08166 1.000 97.94976 415 GLU X C 1
ATOM 2812 O O . GLU B 2 81 ? -45.35432 7.38863 244.69231 1.000 90.01694 415 GLU X O 1
ATOM 2824 N N . GLU B 2 82 ? -45.92896 9.56382 244.58896 1.000 87.94918 416 GLU X N 1
ATOM 2825 C CA . GLU B 2 82 ? -46.92936 9.35014 243.54832 1.000 89.89051 416 GLU X CA 1
ATOM 2826 C C . GLU B 2 82 ? -46.30408 8.70836 242.31155 1.000 112.88839 416 GLU X C 1
ATOM 2827 O O . GLU B 2 82 ? -46.70010 7.61382 241.88473 1.000 102.09282 416 GLU X O 1
ATOM 2839 N N . GLN B 2 83 ? -45.30956 9.38071 241.72721 1.000 93.56965 417 GLN X N 1
ATOM 2840 C CA . GLN B 2 83 ? -44.67428 8.88052 240.51268 1.000 89.58646 417 GLN X CA 1
ATOM 2841 C C . GLN B 2 83 ? -44.07750 7.49720 240.73519 1.000 90.59265 417 GLN X C 1
ATOM 2842 O O . GLN B 2 83 ? -44.24622 6.59590 239.90978 1.000 76.11200 417 GLN X O 1
ATOM 2856 N N . LEU B 2 84 ? -43.34619 7.32291 241.83450 1.000 69.34730 418 LEU X N 1
ATOM 2857 C CA . LEU B 2 84 ? -42.82954 6.00798 242.19609 1.000 75.56095 418 LEU X CA 1
ATOM 2858 C C . LEU B 2 84 ? -43.92707 4.95517 242.09801 1.000 90.24309 418 LEU X C 1
ATOM 2859 O O . LEU B 2 84 ? -43.76296 3.92385 241.43455 1.000 78.15908 418 LEU X O 1
ATOM 2875 N N . GLN B 2 85 ? -45.07120 5.21489 242.73810 1.000 65.92416 419 GLN X N 1
ATOM 2876 C CA . GLN B 2 85 ? -46.17570 4.26232 242.69221 1.000 87.99717 419 GLN X CA 1
ATOM 2877 C C . GLN B 2 85 ? -46.59962 3.97783 241.25577 1.000 85.72840 419 GLN X C 1
ATOM 2878 O O . GLN B 2 85 ? -46.80932 2.81632 240.88143 1.000 78.83348 419 GLN X O 1
ATOM 2892 N N . GLN B 2 86 ? -46.73321 5.02481 240.43649 1.000 77.69326 420 GLN X N 1
ATOM 2893 C CA . GLN B 2 86 ? -47.11667 4.82768 239.03957 1.000 91.20578 420 GLN X CA 1
ATOM 2894 C C . GLN B 2 86 ? -46.12307 3.92750 238.31227 1.000 88.97991 420 GLN X C 1
ATOM 2895 O O . GLN B 2 86 ? -46.51522 2.99177 237.60501 1.000 84.53278 420 GLN X O 1
ATOM 2909 N N . ILE B 2 87 ? -44.82681 4.20810 238.46251 1.000 82.96013 421 ILE X N 1
ATOM 2910 C CA . ILE B 2 87 ? -43.80089 3.43191 237.77162 1.000 78.94384 421 ILE X CA 1
ATOM 2911 C C . ILE B 2 87 ? -43.84004 1.97642 238.21987 1.000 83.23419 421 ILE X C 1
ATOM 2912 O O . ILE B 2 87 ? -43.71136 1.05989 237.40054 1.000 64.94082 421 ILE X O 1
ATOM 2928 N N . ARG B 2 88 ? -44.00993 1.73592 239.52099 1.000 71.36982 422 ARG X N 1
ATOM 2929 C CA . ARG B 2 88 ? -44.05897 0.35507 239.99218 1.000 67.97018 422 ARG X CA 1
ATOM 2930 C C . ARG B 2 88 ? -45.28273 -0.36897 239.43861 1.000 66.10495 422 ARG X C 1
ATOM 2931 O O . ARG B 2 88 ? -45.18845 -1.53236 239.02628 1.000 68.80330 422 ARG X O 1
ATOM 2952 N N . ALA B 2 89 ? -46.43108 0.31137 239.39383 1.000 72.94340 423 ALA X N 1
ATOM 2953 C CA . ALA B 2 89 ? -47.62385 -0.29110 238.80282 1.000 71.83638 423 ALA X CA 1
ATOM 2954 C C . ALA B 2 89 ? -47.38397 -0.65511 237.34373 1.000 70.62642 423 ALA X C 1
ATOM 2955 O O . ALA B 2 89 ? -47.63850 -1.79225 236.91865 1.000 75.04634 423 ALA X O 1
ATOM 2962 N N . GLU B 2 90 ? -46.89663 0.30559 236.55612 1.000 77.81506 424 GLU X N 1
ATOM 2963 C CA . GLU B 2 90 ? -46.55870 0.01852 235.16863 1.000 74.33009 424 GLU X CA 1
ATOM 2964 C C . GLU B 2 90 ? -45.64831 -1.19964 235.08591 1.000 79.61459 424 GLU X C 1
ATOM 2965 O O . GLU B 2 90 ? -45.89804 -2.12508 234.30609 1.000 77.05647 424 GLU X O 1
ATOM 2977 N N . THR B 2 91 ? -44.60415 -1.23175 235.91854 1.000 79.10433 425 THR X N 1
ATOM 2978 C CA . THR B 2 91 ? -43.64917 -2.33442 235.87011 1.000 72.26540 425 THR X CA 1
ATOM 2979 C C . THR B 2 91 ? -44.33042 -3.66750 236.13957 1.000 80.10697 425 THR X C 1
ATOM 2980 O O . THR B 2 91 ? -43.94112 -4.69291 235.57080 1.000 64.38788 425 THR X O 1
ATOM 2991 N N . GLU B 2 92 ? -45.33956 -3.68263 237.01351 1.000 62.75377 426 GLU X N 1
ATOM 2992 C CA . GLU B 2 92 ? -46.06206 -4.92864 237.24990 1.000 80.31392 426 GLU X CA 1
ATOM 2993 C C . GLU B 2 92 ? -46.87286 -5.32607 236.02045 1.000 66.68466 426 GLU X C 1
ATOM 2994 O O . GLU B 2 92 ? -46.84347 -6.49210 235.59960 1.000 82.76650 426 GLU X O 1
ATOM 3006 N N . CYS B 2 93 ? -47.58229 -4.36686 235.41415 1.000 75.73747 427 CYS X N 1
ATOM 3007 C CA . CYS B 2 93 ? -48.29884 -4.66740 234.17666 1.000 73.20841 427 CYS X CA 1
ATOM 3008 C C . CYS B 2 93 ? -47.36025 -5.24490 233.12209 1.000 70.22198 427 CYS X C 1
ATOM 3009 O O . CYS B 2 93 ? -47.71011 -6.20573 232.42324 1.000 67.41754 427 CYS X O 1
ATOM 3017 N N . GLN B 2 94 ? -46.15665 -4.68491 233.00331 1.000 74.23900 428 GLN X N 1
ATOM 3018 C CA . GLN B 2 94 ? -45.22854 -5.13253 231.97382 1.000 67.43583 428 GLN X CA 1
ATOM 3019 C C . GLN B 2 94 ? -44.58079 -6.46584 232.32816 1.000 72.45183 428 GLN X C 1
ATOM 3020 O O . GLN B 2 94 ? -44.22671 -7.23108 231.42558 1.000 82.06603 428 GLN X O 1
ATOM 3034 N N . ASN B 2 95 ? -44.40612 -6.76227 233.61983 1.000 75.86877 429 ASN X N 1
ATOM 3035 C CA . ASN B 2 95 ? -44.05715 -8.12303 234.01377 1.000 69.57563 429 ASN X CA 1
ATOM 3036 C C . ASN B 2 95 ? -45.11354 -9.10468 233.52917 1.000 69.91495 429 ASN X C 1
ATOM 3037 O O . ASN B 2 95 ? -44.78731 -10.17198 232.99380 1.000 65.97022 429 ASN X O 1
ATOM 3048 N N . THR B 2 96 ? -46.38820 -8.75806 233.71066 1.000 61.60334 430 THR X N 1
ATOM 3049 C CA . THR B 2 96 ? -47.46267 -9.62199 233.23034 1.000 71.26753 430 THR X CA 1
ATOM 3050 C C . THR B 2 96 ? -47.36341 -9.82757 231.71868 1.000 80.01196 430 THR X C 1
ATOM 3051 O O . THR B 2 96 ? -47.19515 -10.95861 231.24022 1.000 78.35435 430 THR X O 1
ATOM 3062 N N . GLU B 2 97 ? -47.45773 -8.73568 230.95064 1.000 79.76927 431 GLU X N 1
ATOM 3063 C CA . GLU B 2 97 ? -47.36185 -8.83257 229.49330 1.000 69.65259 431 GLU X CA 1
ATOM 3064 C C . GLU B 2 97 ? -46.15923 -9.67147 229.07636 1.000 64.37199 431 GLU X C 1
ATOM 3065 O O . GLU B 2 97 ? -46.27395 -10.59258 228.25541 1.000 66.98176 431 GLU X O 1
ATOM 3077 N N . TYR B 2 98 ? -44.98781 -9.35356 229.62976 1.000 65.21272 432 TYR X N 1
ATOM 3078 C CA . TYR B 2 98 ? -43.78346 -10.12486 229.34550 1.000 74.69859 432 TYR X CA 1
ATOM 3079 C C . TYR B 2 98 ? -44.01727 -11.61068 229.55207 1.000 81.83026 432 TYR X C 1
ATOM 3080 O O . TYR B 2 98 ? -43.66769 -12.43318 228.69814 1.000 62.42132 432 TYR X O 1
ATOM 3098 N N . GLN B 2 99 ? -44.59164 -11.97709 230.69704 1.000 69.11068 433 GLN X N 1
ATOM 3099 C CA . GLN B 2 99 ? -44.76350 -13.39201 230.99420 1.000 69.12341 433 GLN X CA 1
ATOM 3100 C C . GLN B 2 99 ? -45.68058 -14.05639 229.97512 1.000 61.98811 433 GLN X C 1
ATOM 3101 O O . GLN B 2 99 ? -45.39677 -15.16591 229.50723 1.000 63.77910 433 GLN X O 1
ATOM 3115 N N . GLN B 2 100 ? -46.78126 -13.39149 229.60824 1.000 68.13887 434 GLN X N 1
ATOM 3116 C CA . GLN B 2 100 ? -47.64819 -13.94108 228.56789 1.000 92.22101 434 GLN X CA 1
ATOM 3117 C C . GLN B 2 100 ? -46.86020 -14.18197 227.28653 1.000 77.00192 434 GLN X C 1
ATOM 3118 O O . GLN B 2 100 ? -46.90561 -15.27371 226.70244 1.000 73.16667 434 GLN X O 1
ATOM 3132 N N . LEU B 2 101 ? -46.12288 -13.16308 226.83822 1.000 70.51154 435 LEU X N 1
ATOM 3133 C CA . LEU B 2 101 ? -45.32224 -13.30669 225.62833 1.000 70.54216 435 LEU X CA 1
ATOM 3134 C C . LEU B 2 101 ? -44.37861 -14.49671 225.73468 1.000 76.20078 435 LEU X C 1
ATOM 3135 O O . LEU B 2 101 ? -44.20647 -15.25179 224.77084 1.000 72.63848 435 LEU X O 1
ATOM 3151 N N . LEU B 2 102 ? -43.76113 -14.68414 226.90209 1.000 77.26785 436 LEU X N 1
ATOM 3152 C CA . LEU B 2 102 ? -42.82803 -15.79304 227.07654 1.000 80.58309 436 LEU X CA 1
ATOM 3153 C C . LEU B 2 102 ? -43.54134 -17.13578 226.96878 1.000 74.47949 436 LEU X C 1
ATOM 3154 O O . LEU B 2 102 ? -43.04713 -18.05438 226.30323 1.000 79.60496 436 LEU X O 1
ATOM 3170 N N . ASP B 2 103 ? -44.70141 -17.27268 227.61595 1.000 76.83023 437 ASP X N 1
ATOM 3171 C CA . ASP B 2 103 ? -45.49028 -18.49396 227.47367 1.000 81.61412 437 ASP X CA 1
ATOM 3172 C C . ASP B 2 103 ? -45.78141 -18.78852 226.00635 1.000 88.76600 437 ASP X C 1
ATOM 3173 O O . ASP B 2 103 ? -45.54450 -19.90459 225.52423 1.000 74.31048 437 ASP X O 1
ATOM 3182 N N . ILE B 2 104 ? -46.30011 -17.79613 225.27755 1.000 81.02273 438 ILE X N 1
ATOM 3183 C CA . ILE B 2 104 ? -46.59156 -17.98747 223.85691 1.000 95.83526 438 ILE X CA 1
ATOM 3184 C C . ILE B 2 104 ? -45.34156 -18.46064 223.11970 1.000 81.14296 438 ILE X C 1
ATOM 3185 O O . ILE B 2 104 ? -45.34571 -19.50638 222.45811 1.000 90.06348 438 ILE X O 1
ATOM 3201 N N . LYS B 2 105 ? -44.25805 -17.68458 223.21518 1.000 92.39482 439 LYS X N 1
ATOM 3202 C CA . LYS B 2 105 ? -43.00020 -18.05970 222.58096 1.000 100.79791 439 LYS X CA 1
ATOM 3203 C C . LYS B 2 105 ? -42.66137 -19.51757 222.84316 1.000 108.10753 439 LYS X C 1
ATOM 3204 O O . LYS B 2 105 ? -42.50865 -20.30426 221.90841 1.000 108.24185 439 LYS X O 1
ATOM 3223 N N . ILE B 2 106 ? -42.51885 -19.89204 224.11397 1.000 102.64223 440 ILE X N 1
ATOM 3224 C CA . ILE B 2 106 ? -42.07936 -21.24739 224.42926 1.000 93.00051 440 ILE X CA 1
ATOM 3225 C C . ILE B 2 106 ? -43.03375 -22.27252 223.82815 1.000 84.08588 440 ILE X C 1
ATOM 3226 O O . ILE B 2 106 ? -42.61235 -23.34957 223.39340 1.000 108.91217 440 ILE X O 1
ATOM 3242 N N . ARG B 2 107 ? -44.33115 -21.95733 223.78944 1.000 88.76462 441 ARG X N 1
ATOM 3243 C CA . ARG B 2 107 ? -45.30374 -22.87540 223.20123 1.000 84.52721 441 ARG X CA 1
ATOM 3244 C C . ARG B 2 107 ? -45.03330 -23.07750 221.71268 1.000 102.07922 441 ARG X C 1
ATOM 3245 O O . ARG B 2 107 ? -44.89024 -24.21200 221.24196 1.000 127.65740 441 ARG X O 1
ATOM 3266 N N . LEU B 2 108 ? -44.96786 -21.98287 220.95079 1.000 95.55715 442 LEU X N 1
ATOM 3267 C CA . LEU B 2 108 ? -44.68682 -22.08918 219.52132 1.000 107.39112 442 LEU X CA 1
ATOM 3268 C C . LEU B 2 108 ? -43.35847 -22.79710 219.27550 1.000 94.03832 442 LEU X C 1
ATOM 3269 O O . LEU B 2 108 ? -43.25839 -23.68275 218.42104 1.000 96.67793 442 LEU X O 1
ATOM 3285 N N . GLU B 2 109 ? -42.32797 -22.41202 220.02604 1.000 89.66563 443 GLU X N 1
ATOM 3286 C CA . GLU B 2 109 ? -40.98988 -22.96652 219.85317 1.000 93.02113 443 GLU X CA 1
ATOM 3287 C C . GLU B 2 109 ? -40.97057 -24.47137 220.10909 1.000 125.10806 443 GLU X C 1
ATOM 3288 O O . GLU B 2 109 ? -40.51535 -25.24991 219.26342 1.000 112.54469 443 GLU X O 1
ATOM 3300 N N . ASN B 2 110 ? -41.45034 -24.89594 221.28020 1.000 98.63203 444 ASN X N 1
ATOM 3301 C CA . ASN B 2 110 ? -41.54231 -26.32001 221.59284 1.000 110.70774 444 ASN X CA 1
ATOM 3302 C C . ASN B 2 110 ? -42.32951 -27.07001 220.52600 1.000 98.07963 444 ASN X C 1
ATOM 3303 O O . ASN B 2 110 ? -41.94660 -28.16682 220.10850 1.000 96.50780 444 ASN X O 1
ATOM 3314 N N . GLU B 2 111 ? -43.45263 -26.49687 220.09206 1.000 104.67494 445 GLU X N 1
ATOM 3315 C CA . GLU B 2 111 ? -44.33398 -27.16359 219.13680 1.000 108.62901 445 GLU X CA 1
ATOM 3316 C C . GLU B 2 111 ? -43.63442 -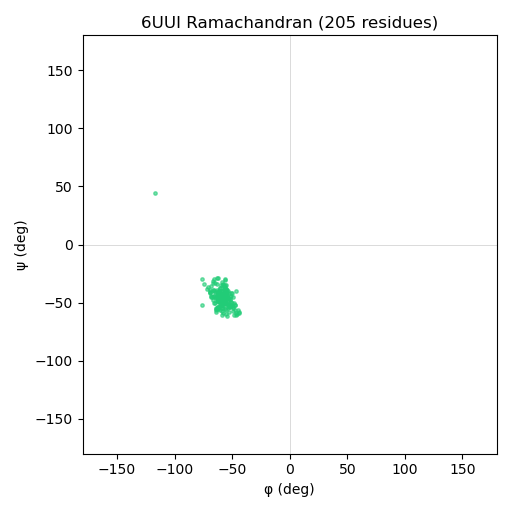27.36944 217.78966 1.000 132.33608 445 GLU X C 1
ATOM 3317 O O . GLU B 2 111 ? -43.52391 -28.50021 217.28627 1.000 128.10760 445 GLU X O 1
ATOM 3329 N N . ILE B 2 112 ? -43.14825 -26.27540 217.19540 1.000 133.67987 446 ILE X N 1
ATOM 3330 C CA . ILE B 2 112 ? -42.29479 -26.36544 216.00986 1.000 143.48752 446 ILE X CA 1
ATOM 3331 C C . ILE B 2 112 ? -41.25548 -27.46322 216.19364 1.000 142.01762 446 ILE X C 1
ATOM 3332 O O . ILE B 2 112 ? -41.17265 -28.41008 215.40192 1.000 137.12878 446 ILE X O 1
ATOM 3348 N N . GLN B 2 113 ? -40.44793 -27.34968 217.25152 1.000 127.32510 447 GLN X N 1
ATOM 3349 C CA . GLN B 2 113 ? -39.33530 -28.27316 217.43758 1.000 133.82949 447 GLN X CA 1
ATOM 3350 C C . GLN B 2 113 ? -39.81775 -29.71459 217.52078 1.000 144.26336 447 GLN X C 1
ATOM 3351 O O . GLN B 2 113 ? -39.10838 -30.63106 217.09494 1.000 152.10786 447 GLN X O 1
ATOM 3365 N N . THR B 2 114 ? -41.01149 -29.93663 218.07187 1.000 128.57807 448 THR X N 1
ATOM 3366 C CA . THR B 2 114 ? -41.59290 -31.27501 218.08124 1.000 111.46893 448 THR X CA 1
ATOM 3367 C C . THR B 2 114 ? -41.83102 -31.76594 216.65947 1.000 127.24465 448 THR X C 1
ATOM 3368 O O . THR B 2 114 ? -41.44955 -32.88782 216.30521 1.000 148.02032 448 THR X O 1
ATOM 3379 N N . TYR B 2 115 ? -42.45470 -30.93400 215.82346 1.000 132.92632 449 TYR X N 1
ATOM 3380 C CA . TYR B 2 115 ? -42.63450 -31.31987 214.42466 1.000 142.08111 449 TYR X CA 1
ATOM 3381 C C . TYR B 2 115 ? -41.29524 -31.64796 213.76730 1.000 138.45483 449 TYR X C 1
ATOM 3382 O O . TYR B 2 115 ? -41.14289 -32.69149 213.11542 1.000 136.23258 449 TYR X O 1
ATOM 3400 N N . ARG B 2 116 ? -40.30501 -30.77065 213.94660 1.000 144.00812 450 ARG X N 1
ATOM 3401 C CA . ARG B 2 116 ? -38.99554 -30.96487 213.32918 1.000 153.94122 450 ARG X CA 1
ATOM 3402 C C . ARG B 2 116 ? -38.36207 -32.28150 213.76672 1.000 167.87247 450 ARG X C 1
ATOM 3403 O O . ARG B 2 116 ? -38.00072 -33.11932 212.93090 1.000 174.61060 450 ARG X O 1
ATOM 3424 N N . SER B 2 117 ? -38.19717 -32.47099 215.07834 1.000 160.38107 451 SER X N 1
ATOM 3425 C CA . SER B 2 117 ? -37.60469 -33.70532 215.58414 1.000 141.77830 451 SER X CA 1
ATOM 3426 C C . SER B 2 117 ? -38.36807 -34.92833 215.09803 1.000 144.30144 451 SER X C 1
ATOM 3427 O O . SER B 2 117 ? -37.76854 -35.97538 214.82250 1.000 161.42229 451 SER X O 1
ATOM 3435 N N . LEU B 2 118 ? -39.69657 -34.82639 215.00511 1.000 146.81429 452 LEU X N 1
ATOM 3436 C CA . LEU B 2 118 ? -40.49276 -35.95073 214.52574 1.000 13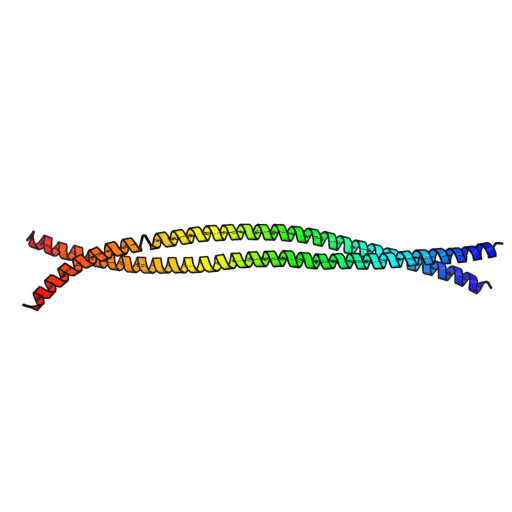8.51987 452 LEU X CA 1
ATOM 3437 C C . LEU B 2 118 ? -40.12498 -36.31451 213.09314 1.000 160.42035 452 LEU X C 1
ATOM 3438 O O . LEU B 2 118 ? -39.81794 -37.47555 212.79371 1.000 183.21308 452 LEU X O 1
ATOM 3454 N N . LEU B 2 119 ? -40.16400 -35.33670 212.18307 1.000 178.52612 453 LEU X N 1
ATOM 3455 C CA . LEU B 2 119 ? -39.89990 -35.65080 210.78282 1.000 185.86556 453 LEU X CA 1
ATOM 3456 C C . LEU B 2 119 ? -38.45159 -36.08500 210.57695 1.000 187.75415 453 LEU X C 1
ATOM 3457 O O . LEU B 2 119 ? -38.16848 -36.92534 209.71510 1.000 190.22459 453 LEU X O 1
ATOM 3473 N N . GLU B 2 120 ? -37.51965 -35.52962 211.35716 1.000 184.18794 454 GLU X N 1
ATOM 3474 C CA . GLU B 2 120 ? -36.15314 -36.04528 211.33849 1.000 193.79495 454 GLU X CA 1
ATOM 3475 C C . GLU B 2 120 ? -36.08709 -37.44062 211.94762 1.000 206.87340 454 GLU X C 1
ATOM 3476 O O . GLU B 2 120 ? -35.30437 -38.28657 211.49795 1.000 206.15808 454 GLU X O 1
ATOM 3488 N N . GLY B 2 121 ? -36.89866 -37.69982 212.97202 1.000 207.61895 455 GLY X N 1
ATOM 3489 C CA . GLY B 2 121 ? -36.79872 -38.92994 213.73668 1.000 213.15440 455 GLY X CA 1
ATOM 3490 C C . GLY B 2 121 ? -38.02182 -39.82749 213.66661 1.000 243.70147 455 GLY X C 1
ATOM 3491 O O . GLY B 2 121 ? -38.47644 -40.34771 214.69171 1.000 269.67934 455 GLY X O 1
ATOM 3495 N N . GLU B 2 122 ? -38.56864 -40.00846 212.46550 1.000 252.52602 456 GLU X N 1
ATOM 3496 C CA . GLU B 2 122 ? -39.65783 -40.96061 212.22818 1.000 228.75785 456 GLU X CA 1
ATOM 3497 C C . GLU B 2 122 ? -39.73882 -41.29535 210.73593 1.000 202.86111 456 GLU X C 1
ATOM 3498 O O . GLU B 2 122 ? -39.81069 -42.46512 210.34917 1.000 189.76593 456 GLU X O 1
#

Secondary structure (DSSP, 8-state):
-HHHHHHHHHHHHHHHHHHHHHHHHHHHHHHHHHHHHHHHHHHHHHHHHHHHHHHHHHHHHHHHHHHHHHHHHHHHHHHHHHHHHHHHHHHHHHHHHHHHHHHHHH-/-HHHHHHHHHHHHHHHHHHHHHHHHHHHHHHHHHHHHHHHHHHHHHHHHHHHHHHHHHHHHHHHHHHHHHHHHHHHHHHHHHHHHHHHHHHHHHHHHHHHHHHHHHT-